Protein AF-A0A9C9XTM9-F1 (afdb_monomer_lite)

Sequence (189 aa):
MALSDLPLPDGLSVFSCFLVLVLFLVSGSLTGALAAGQVTFSWRANPPEDHVLGYRLYYGTRSRFDSTGHPRPGFHYDSFIDFTESERCDGSDPQSCEALSAGEVVCENLWGDTPRCTVSGLTGPLYVAMTAYNAQMESDYTHELYLPPPPAAASPPVAGGPNLPPSARIPPGTVHMLQEVYSLLLLKK

Foldseek 3Di:
DDDDDDDDDPPPPPVVVVVVVVVVVVVPPDPPPPFWAKEKEKEFDADVVQQFPWKKKAKAPDDLADPVRHGDPPDWGQWMAILNQCWIAGRVDRVRIDHHDCVQWDWDPRPDRMIMIMGTRDAAWMWIWMWTDHPPDIFDTADIDIDHGFDRQPDPPPPDDPDDDDDDPDPPHHPHPHPYRPDRRDPDD

pLDDT: mean 78.99, std 19.7, range [42.06, 98.25]

Structure (mmCIF, N/CA/C/O backbone):
data_AF-A0A9C9XTM9-F1
#
_entry.id   AF-A0A9C9XTM9-F1
#
loop_
_atom_site.group_PDB
_atom_site.id
_atom_site.type_symbol
_atom_site.label_atom_id
_atom_site.label_alt_id
_atom_site.label_comp_id
_atom_site.label_asym_id
_atom_site.label_entity_id
_atom_site.label_seq_id
_atom_site.pdbx_PDB_ins_code
_atom_site.Cartn_x
_atom_site.Cartn_y
_atom_site.Cartn_z
_atom_site.occupancy
_atom_site.B_iso_or_equiv
_atom_site.auth_seq_id
_atom_site.auth_comp_id
_atom_site.auth_asym_id
_atom_site.auth_atom_id
_atom_site.pdbx_PDB_model_num
ATOM 1 N N . MET A 1 1 ? -7.773 34.238 81.739 1.00 48.03 1 MET A N 1
ATOM 2 C CA . MET A 1 1 ? -8.695 33.159 81.330 1.00 48.03 1 MET A CA 1
ATOM 3 C C . MET A 1 1 ? -8.390 32.895 79.863 1.00 48.03 1 MET A C 1
ATOM 5 O O . MET A 1 1 ? -8.847 33.645 79.014 1.00 48.03 1 MET A O 1
ATOM 9 N N . ALA A 1 2 ? -7.440 31.994 79.604 1.00 45.41 2 ALA A N 1
ATOM 10 C CA . ALA A 1 2 ? -6.849 31.760 78.287 1.00 45.41 2 ALA A CA 1
ATOM 11 C C . ALA A 1 2 ? -7.355 30.415 77.760 1.00 45.41 2 ALA A C 1
ATOM 13 O O . ALA A 1 2 ? -7.323 29.424 78.485 1.00 45.41 2 ALA A O 1
ATOM 14 N N . LEU A 1 3 ? -7.884 30.426 76.540 1.00 55.00 3 LEU A N 1
ATOM 15 C CA . LEU A 1 3 ? -8.556 29.306 75.889 1.00 55.00 3 LEU A CA 1
ATOM 16 C C . LEU A 1 3 ? -7.889 29.141 74.522 1.00 55.00 3 LEU A C 1
ATOM 18 O O . LEU A 1 3 ? -8.343 29.691 73.524 1.00 55.00 3 LEU A O 1
ATOM 22 N N . SER A 1 4 ? -6.733 28.488 74.512 1.00 62.72 4 SER A N 1
ATOM 23 C CA . SER A 1 4 ? -5.935 28.273 73.306 1.00 62.72 4 SER A CA 1
ATOM 24 C C . SER A 1 4 ? -4.961 27.129 73.552 1.00 62.72 4 SER A C 1
ATOM 26 O O . SER A 1 4 ? -3.831 27.391 73.929 1.00 62.72 4 SER A O 1
ATOM 28 N N . ASP A 1 5 ? -5.435 25.890 73.417 1.00 58.28 5 ASP A N 1
ATOM 29 C CA . ASP A 1 5 ? -4.601 24.709 73.147 1.00 58.28 5 ASP A CA 1
ATOM 30 C C . ASP A 1 5 ? -5.513 23.505 72.879 1.00 58.28 5 ASP A C 1
ATOM 32 O O . ASP A 1 5 ? -5.858 22.731 73.772 1.00 58.28 5 ASP A O 1
ATOM 36 N N . LEU A 1 6 ? -5.950 23.365 71.627 1.00 63.22 6 LEU A N 1
ATOM 37 C CA . LEU A 1 6 ? -6.481 22.102 71.121 1.00 63.22 6 LEU A CA 1
ATOM 38 C C . LEU A 1 6 ? -5.584 21.647 69.963 1.00 63.22 6 LEU A C 1
ATOM 40 O O . LEU A 1 6 ? -5.521 22.348 68.951 1.00 63.22 6 LEU A O 1
ATOM 44 N N . PRO A 1 7 ? -4.879 20.508 70.095 1.00 61.97 7 PRO A N 1
ATOM 45 C CA . PRO A 1 7 ? -4.027 19.983 69.039 1.00 61.97 7 PRO A CA 1
ATOM 46 C C . PRO A 1 7 ? -4.887 19.423 67.902 1.00 61.97 7 PRO A C 1
ATOM 48 O O . PRO A 1 7 ? -5.790 18.612 68.118 1.00 61.97 7 PRO A O 1
ATOM 51 N N . LEU A 1 8 ? -4.602 19.867 66.679 1.00 60.28 8 LEU A N 1
ATOM 52 C CA . LEU A 1 8 ? -5.157 19.272 65.467 1.00 60.28 8 LEU A CA 1
ATOM 53 C C . LEU A 1 8 ? -4.442 17.939 65.175 1.00 60.28 8 LEU A C 1
ATOM 55 O O . LEU A 1 8 ? -3.228 17.860 65.340 1.00 60.28 8 LEU A O 1
ATOM 59 N N . PRO A 1 9 ? -5.164 16.892 64.742 1.00 57.62 9 PRO A N 1
ATOM 60 C CA . PRO A 1 9 ? -4.572 15.592 64.455 1.00 57.62 9 PRO A CA 1
ATOM 61 C C . PRO A 1 9 ? -3.828 15.590 63.108 1.00 57.62 9 PRO A C 1
ATOM 63 O O . PRO A 1 9 ? -4.431 15.780 62.051 1.00 57.62 9 PRO A O 1
ATOM 66 N N . ASP A 1 10 ? -2.534 15.268 63.146 1.00 61.78 10 ASP A N 1
ATOM 67 C CA . ASP A 1 10 ? -1.588 15.190 62.014 1.00 61.78 10 ASP A CA 1
ATOM 68 C C . ASP A 1 10 ? -1.872 14.063 60.985 1.00 61.78 10 ASP A C 1
ATOM 70 O O . ASP A 1 10 ? -1.025 13.701 60.170 1.00 61.78 10 ASP A O 1
ATOM 74 N N . GLY A 1 11 ? -3.069 13.468 60.997 1.00 56.97 11 GLY A N 1
ATOM 75 C CA . GLY A 1 11 ? -3.385 12.239 60.256 1.00 56.97 11 GLY A CA 1
ATOM 76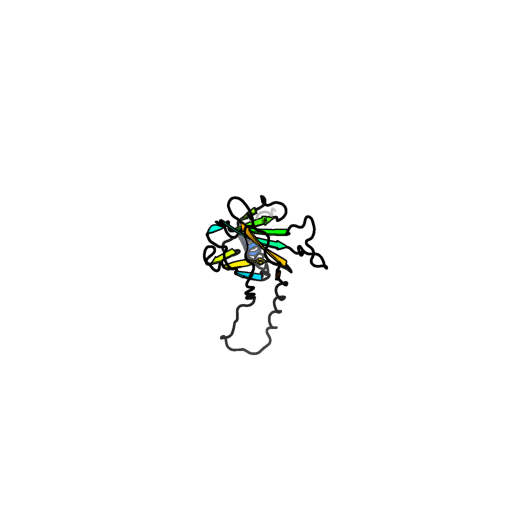 C C . GLY A 1 11 ? -4.001 1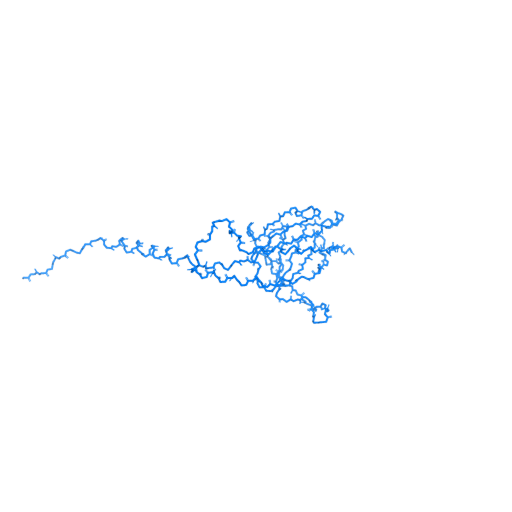2.415 58.863 1.00 56.97 11 GLY A C 1
ATOM 77 O O . GLY A 1 11 ? -4.172 11.428 58.149 1.00 56.97 11 GLY A O 1
ATOM 78 N N . LEU A 1 12 ? -4.362 13.635 58.450 1.00 53.94 12 LEU A N 1
ATOM 79 C CA . LEU A 1 12 ? -5.193 13.854 57.250 1.00 53.94 12 LEU A CA 1
ATOM 80 C C . LEU A 1 12 ? -4.406 14.033 55.933 1.00 53.94 12 LEU A C 1
ATOM 82 O O . LEU A 1 12 ? -5.005 14.026 54.859 1.00 53.94 12 LEU A O 1
ATOM 86 N N . SER A 1 13 ? -3.074 14.151 55.982 1.00 62.03 13 SER A N 1
ATOM 87 C CA . SER A 1 13 ? -2.248 14.468 54.800 1.00 62.03 13 SER A CA 1
ATOM 88 C C . SER A 1 13 ? -2.042 13.273 53.850 1.00 62.03 13 SER A C 1
ATOM 90 O O . SER A 1 13 ? -2.127 13.408 52.630 1.00 62.03 13 SER A O 1
ATOM 92 N N . VAL A 1 14 ? -1.853 12.064 54.389 1.00 58.22 14 VAL A N 1
ATOM 93 C CA . VAL A 1 14 ? -1.492 10.881 53.579 1.00 58.22 14 VAL A CA 1
ATOM 94 C C . VAL A 1 14 ? -2.701 10.287 52.844 1.00 58.22 14 VAL A C 1
ATOM 96 O O . VAL A 1 14 ? -2.579 9.844 51.702 1.00 58.22 14 VAL A O 1
ATOM 99 N N . PHE A 1 15 ? -3.889 10.336 53.457 1.00 55.88 15 PHE A N 1
ATOM 100 C CA . PHE A 1 15 ? -5.128 9.838 52.846 1.00 55.88 15 PHE A CA 1
ATOM 101 C C . PHE A 1 15 ? -5.571 10.672 51.635 1.00 55.88 15 PHE A C 1
ATOM 103 O O . PHE A 1 15 ? -6.107 10.117 50.677 1.00 55.88 15 PHE A O 1
ATOM 110 N N . SER A 1 16 ? -5.301 11.983 51.642 1.00 57.84 16 SER A N 1
ATOM 111 C CA . SER A 1 16 ? -5.664 12.892 50.547 1.00 57.84 16 SER A CA 1
ATOM 112 C C . SER A 1 16 ? -4.849 12.619 49.273 1.00 57.84 16 SER A C 1
ATOM 114 O O . SER A 1 16 ? -5.416 12.499 48.186 1.00 57.84 16 SER A O 1
ATOM 116 N N . CYS A 1 17 ? -3.533 12.396 49.400 1.00 57.19 17 CYS A N 1
ATOM 117 C CA . CYS A 1 17 ? -2.681 12.026 48.262 1.00 57.19 17 CYS A CA 1
ATOM 118 C C . CYS A 1 17 ? -3.059 10.664 47.663 1.00 57.19 17 CYS A C 1
ATOM 120 O O . CYS A 1 17 ? -3.079 10.518 46.443 1.00 57.19 17 CYS A O 1
ATOM 122 N N . PHE A 1 18 ? -3.402 9.680 48.502 1.00 60.12 18 PHE A N 1
ATOM 123 C CA . PHE A 1 18 ? -3.813 8.355 48.030 1.00 60.12 18 PHE A CA 1
ATOM 124 C C . PHE A 1 18 ? -5.120 8.410 47.228 1.00 60.12 18 PHE A C 1
ATOM 126 O O . PHE A 1 18 ? -5.247 7.748 46.200 1.00 60.12 18 PHE A O 1
ATOM 133 N N . LEU A 1 19 ? -6.078 9.235 47.659 1.00 59.94 19 LEU A N 1
ATOM 134 C CA . LEU A 1 19 ? -7.387 9.340 47.015 1.00 59.94 19 LEU A CA 1
ATOM 135 C C . LEU A 1 19 ? -7.317 10.064 45.659 1.00 59.94 19 LEU A C 1
ATOM 137 O O . LEU A 1 19 ? -7.983 9.638 44.718 1.00 59.94 19 LEU A O 1
ATOM 141 N N . VAL A 1 20 ? -6.453 11.079 45.514 1.00 60.62 20 VAL A N 1
ATOM 142 C CA . VAL A 1 20 ? -6.185 11.742 44.219 1.00 60.62 20 VAL A CA 1
ATOM 143 C C . VAL A 1 20 ? -5.488 10.796 43.234 1.00 60.62 20 VAL A C 1
ATOM 145 O O . VAL A 1 20 ? -5.821 10.789 42.050 1.00 60.62 20 VAL A O 1
ATOM 148 N N . LEU A 1 21 ? -4.573 9.949 43.715 1.00 59.16 21 LEU A N 1
ATOM 149 C CA . LEU A 1 21 ? -3.846 8.983 42.884 1.00 59.16 21 LEU A CA 1
ATOM 150 C C . LEU A 1 21 ? -4.767 7.849 42.394 1.00 59.16 21 LEU A C 1
ATOM 152 O O . LEU A 1 21 ? -4.703 7.462 41.229 1.00 59.16 21 LEU A O 1
ATOM 156 N N . VAL A 1 22 ? -5.701 7.389 43.235 1.00 59.66 22 VAL A N 1
ATOM 157 C CA . VAL A 1 22 ? -6.747 6.430 42.838 1.00 59.66 22 VAL A CA 1
ATOM 158 C C . VAL A 1 22 ? -7.742 7.055 41.850 1.00 59.66 22 VAL A C 1
ATOM 160 O O . VAL A 1 22 ? -8.115 6.402 40.879 1.00 59.66 22 VAL A O 1
ATOM 163 N N . LEU A 1 23 ? -8.129 8.327 42.017 1.00 56.75 23 LEU A N 1
ATOM 164 C CA . LEU A 1 23 ? -9.018 9.010 41.064 1.00 56.75 23 LEU A CA 1
ATOM 165 C C . LEU A 1 23 ? -8.366 9.221 39.686 1.00 56.75 23 LEU A C 1
ATOM 167 O O . LEU A 1 23 ? -9.042 9.085 38.664 1.00 56.75 23 LEU A O 1
ATOM 171 N N . PHE A 1 24 ? -7.055 9.487 39.640 1.00 56.47 24 PHE A N 1
ATOM 172 C CA . PHE A 1 24 ? -6.289 9.541 38.389 1.00 56.47 24 PHE A CA 1
ATOM 173 C C . PHE A 1 24 ? -6.186 8.169 37.705 1.00 56.47 24 PHE A C 1
ATOM 175 O O . PHE A 1 24 ? -6.295 8.091 36.484 1.00 56.47 24 PHE A O 1
ATOM 182 N N . LEU A 1 25 ? -6.046 7.084 38.477 1.00 54.75 25 LEU A N 1
ATOM 183 C CA . LEU A 1 25 ? -6.002 5.717 37.943 1.00 54.75 25 LEU A CA 1
ATOM 184 C C . LEU A 1 25 ? -7.358 5.238 37.397 1.00 54.75 25 LEU A C 1
ATOM 186 O O . LEU A 1 25 ? -7.384 4.478 36.436 1.00 54.75 25 LEU A O 1
ATOM 190 N N . VAL A 1 26 ? -8.480 5.695 37.964 1.00 54.09 26 VAL A N 1
ATOM 191 C CA . VAL A 1 26 ? -9.830 5.292 37.516 1.00 54.09 26 VAL A CA 1
ATOM 192 C C . VAL A 1 26 ? -10.331 6.129 36.327 1.00 54.09 26 VAL A C 1
ATOM 194 O O . VAL A 1 26 ? -11.138 5.649 35.535 1.00 54.09 26 VAL A O 1
ATOM 197 N N . SER A 1 27 ? -9.824 7.352 36.140 1.00 55.78 27 SER A N 1
ATOM 198 C CA . SER A 1 27 ? -10.258 8.243 35.046 1.00 55.78 27 SER A CA 1
ATOM 199 C C . SER A 1 27 ? -9.569 7.966 33.698 1.00 55.78 27 SER A C 1
ATOM 201 O O . SER A 1 27 ? -9.979 8.512 32.677 1.00 55.78 27 SER A O 1
ATOM 203 N N . GLY A 1 28 ? -8.521 7.133 33.673 1.00 52.66 28 GLY A N 1
ATOM 204 C CA . GLY A 1 28 ? -7.670 6.920 32.495 1.00 52.66 28 GLY A CA 1
ATOM 205 C C . GLY A 1 28 ? -8.109 5.817 31.525 1.00 52.66 28 GLY A C 1
ATOM 206 O O . GLY A 1 28 ? -7.393 5.548 30.566 1.00 52.66 28 GLY A O 1
ATOM 207 N N . SER A 1 29 ? -9.236 5.138 31.750 1.00 47.22 29 SER A N 1
ATOM 208 C CA . SER A 1 29 ? -9.535 3.879 31.049 1.00 47.22 29 SER A CA 1
ATOM 209 C C . SER A 1 29 ? -10.892 3.879 30.357 1.00 47.22 29 SER A C 1
ATOM 211 O O . SER A 1 29 ? -11.715 3.011 30.622 1.00 47.22 29 SER A O 1
ATOM 213 N N . LEU A 1 30 ? -11.151 4.834 29.462 1.00 45.50 30 LEU A N 1
ATOM 214 C CA . LEU A 1 30 ? -12.257 4.687 28.509 1.00 45.50 30 LEU A CA 1
ATOM 215 C C . LEU A 1 30 ? -11.991 5.399 27.175 1.00 45.50 30 LEU A C 1
ATOM 217 O O . LEU A 1 30 ? -12.856 6.072 26.624 1.00 45.50 30 LEU A O 1
ATOM 221 N N . THR A 1 31 ? -10.794 5.241 26.611 1.00 47.50 31 THR A N 1
ATOM 222 C CA . THR A 1 31 ? -10.629 5.402 25.163 1.00 47.50 31 THR A CA 1
ATOM 223 C C . THR A 1 31 ? -11.280 4.195 24.502 1.00 47.50 31 THR A C 1
ATOM 225 O O . THR A 1 31 ? -10.717 3.103 24.461 1.00 47.50 31 THR A O 1
ATOM 228 N N . GLY A 1 32 ? -12.514 4.372 24.028 1.00 45.81 32 GLY A N 1
ATOM 229 C CA . GLY A 1 32 ? -13.144 3.412 23.134 1.00 45.81 32 GLY A CA 1
ATOM 230 C C . GLY A 1 32 ? -12.265 3.273 21.898 1.00 45.81 32 GLY A C 1
ATOM 231 O O . GLY A 1 32 ? -12.245 4.167 21.056 1.00 45.81 32 GLY A O 1
ATOM 232 N N . ALA A 1 33 ? -11.500 2.186 21.819 1.00 48.53 33 ALA A N 1
ATOM 233 C CA . ALA A 1 33 ? -10.765 1.843 20.619 1.00 48.53 33 ALA A CA 1
ATOM 234 C C . ALA A 1 33 ? -11.800 1.642 19.511 1.00 48.53 33 ALA A C 1
ATOM 236 O O . ALA A 1 33 ? -12.554 0.666 19.518 1.00 48.53 33 ALA A O 1
ATOM 237 N N . LEU A 1 34 ? -11.875 2.592 18.578 1.00 50.75 34 LEU A N 1
ATOM 238 C CA . LEU A 1 34 ? -12.468 2.306 17.282 1.00 50.75 34 LEU A CA 1
ATOM 239 C C . LEU A 1 34 ? -11.686 1.110 16.749 1.00 50.75 34 LEU A C 1
ATOM 241 O O . LEU A 1 34 ? -10.463 1.187 16.632 1.00 50.75 34 LEU A O 1
ATOM 245 N N . ALA A 1 35 ? -12.371 -0.013 16.536 1.00 53.91 35 ALA A N 1
ATOM 246 C CA . ALA A 1 35 ? -11.747 -1.196 15.971 1.00 53.91 35 ALA A CA 1
ATOM 247 C C . ALA A 1 35 ? -11.160 -0.787 14.618 1.00 53.91 35 ALA A C 1
ATOM 249 O O . ALA A 1 35 ? -11.896 -0.537 13.663 1.00 53.91 35 ALA A O 1
ATOM 250 N N . ALA A 1 36 ? -9.841 -0.621 14.575 1.00 61.00 36 ALA A N 1
ATOM 251 C CA . ALA A 1 36 ? -9.148 -0.314 13.346 1.00 61.00 36 ALA A CA 1
ATOM 252 C C . ALA A 1 36 ? -9.377 -1.472 12.374 1.00 61.00 36 ALA A C 1
ATOM 254 O O . ALA A 1 36 ? -9.295 -2.639 12.767 1.00 61.00 36 ALA A O 1
ATOM 255 N N . GLY A 1 37 ? -9.685 -1.150 11.117 1.00 78.06 37 GLY A N 1
ATOM 256 C CA . GLY A 1 37 ? -9.802 -2.168 10.085 1.00 78.06 37 GLY A CA 1
ATOM 257 C C . GLY A 1 37 ? -8.476 -2.914 9.957 1.00 78.06 37 GLY A C 1
ATOM 258 O O . GLY A 1 37 ? -7.411 -2.293 9.957 1.00 78.06 37 GLY A O 1
ATOM 259 N N . GLN A 1 38 ? -8.550 -4.240 9.875 1.00 88.62 38 GLN A N 1
ATOM 260 C CA . GLN A 1 38 ? -7.431 -5.071 9.446 1.00 88.62 38 GLN A CA 1
ATOM 261 C C . GLN A 1 38 ? -7.667 -5.463 7.996 1.00 88.62 38 GLN A C 1
ATOM 263 O O . GLN A 1 38 ? -8.749 -5.946 7.655 1.00 88.62 38 GLN A O 1
ATOM 268 N N . VAL A 1 39 ? -6.665 -5.245 7.152 1.00 90.31 39 VAL A N 1
ATOM 269 C CA . VAL A 1 39 ? -6.718 -5.578 5.730 1.00 90.31 39 VAL A CA 1
ATOM 270 C C . VAL A 1 39 ? -5.524 -6.455 5.402 1.00 90.31 39 VAL A C 1
ATOM 272 O O . VAL A 1 39 ? -4.385 -6.101 5.700 1.00 90.31 39 VAL A O 1
ATOM 275 N N . THR A 1 40 ? -5.784 -7.609 4.797 1.00 93.25 40 THR A N 1
ATOM 276 C CA . THR A 1 40 ? -4.739 -8.531 4.353 1.00 93.25 40 THR A CA 1
ATOM 277 C C . THR A 1 40 ? -4.546 -8.396 2.852 1.00 93.25 40 THR A C 1
ATOM 279 O O . THR A 1 40 ? -5.457 -8.664 2.074 1.00 93.25 40 THR A O 1
ATOM 282 N N . PHE A 1 41 ? -3.337 -8.028 2.452 1.00 93.44 41 PHE A N 1
ATOM 283 C CA . PHE A 1 41 ? -2.904 -7.953 1.066 1.00 93.44 41 PHE A CA 1
ATOM 284 C C . PHE A 1 41 ? -2.157 -9.228 0.703 1.00 93.44 41 PHE A C 1
ATOM 286 O O . PHE A 1 41 ? -1.328 -9.706 1.477 1.00 93.44 41 PHE A O 1
ATOM 293 N N . SER A 1 42 ? -2.431 -9.768 -0.480 1.00 93.62 42 SER A N 1
ATOM 294 C CA . SER A 1 42 ? -1.646 -10.850 -1.068 1.00 93.62 42 SER A CA 1
ATOM 295 C C . SER A 1 42 ? -1.440 -10.599 -2.551 1.00 93.62 42 SER A C 1
ATOM 297 O O . SER A 1 42 ? -2.370 -10.187 -3.251 1.00 93.62 42 SER A O 1
ATOM 299 N N . TRP A 1 43 ? -0.233 -10.870 -3.027 1.00 92.62 43 TRP A N 1
ATOM 300 C CA . TRP A 1 43 ? 0.152 -10.650 -4.415 1.00 92.62 43 TRP A CA 1
ATOM 301 C C . TRP A 1 43 ? 1.006 -11.805 -4.925 1.00 92.62 43 TRP A C 1
ATOM 303 O O . TRP A 1 43 ? 1.444 -12.668 -4.167 1.00 92.62 43 TRP A O 1
ATOM 313 N N . ARG A 1 44 ? 1.219 -11.831 -6.238 1.00 91.62 44 ARG A N 1
ATOM 314 C CA . ARG A 1 44 ? 2.186 -12.729 -6.865 1.00 91.62 44 ARG A CA 1
ATOM 315 C C . ARG A 1 44 ? 3.548 -12.046 -6.865 1.00 91.62 44 ARG A C 1
ATOM 317 O O . ARG A 1 44 ? 3.651 -10.929 -7.369 1.00 91.62 44 ARG A O 1
ATOM 324 N N . ALA A 1 45 ? 4.565 -12.712 -6.327 1.00 89.38 45 ALA A N 1
ATOM 325 C CA . ALA A 1 45 ? 5.915 -12.162 -6.306 1.00 89.38 45 ALA A CA 1
ATOM 326 C C . ALA A 1 45 ? 6.489 -11.963 -7.716 1.00 89.38 45 ALA A C 1
ATOM 328 O O . ALA A 1 45 ? 6.128 -12.661 -8.673 1.00 89.38 45 ALA A O 1
ATOM 329 N N . ASN A 1 46 ? 7.408 -11.005 -7.817 1.00 88.50 46 ASN A N 1
ATOM 330 C CA . ASN A 1 46 ? 8.232 -10.798 -8.998 1.00 88.50 46 ASN A CA 1
ATOM 331 C C . ASN A 1 46 ? 9.100 -12.029 -9.305 1.00 88.50 46 ASN A C 1
ATOM 333 O O . ASN A 1 46 ? 9.497 -12.745 -8.381 1.00 88.50 46 ASN A O 1
ATOM 337 N N . PRO A 1 47 ? 9.456 -12.257 -10.582 1.00 88.44 47 PRO A N 1
ATOM 338 C CA . PRO A 1 47 ? 10.481 -13.230 -10.936 1.00 88.44 47 PRO A CA 1
ATOM 339 C C . PRO A 1 47 ? 11.817 -12.957 -10.209 1.00 88.44 47 PRO A C 1
ATOM 341 O O . PRO A 1 47 ? 12.177 -11.791 -10.021 1.00 88.44 47 PRO A O 1
ATOM 344 N N . PRO A 1 48 ? 12.590 -13.989 -9.818 1.00 87.25 48 PRO A N 1
ATOM 345 C CA . PRO A 1 48 ? 13.845 -13.808 -9.078 1.00 87.25 48 PRO A CA 1
ATOM 346 C C . PRO A 1 48 ? 14.887 -12.918 -9.778 1.00 87.25 48 PRO A C 1
ATOM 348 O O . PRO A 1 48 ? 15.683 -12.258 -9.110 1.00 87.25 48 PRO A O 1
ATOM 351 N N . GLU A 1 49 ? 14.890 -12.886 -11.112 1.00 88.56 49 GLU A N 1
ATOM 352 C CA . GLU A 1 49 ? 15.788 -12.071 -11.938 1.00 88.56 49 GLU A CA 1
ATOM 353 C C . GLU A 1 49 ? 15.595 -10.552 -11.791 1.00 88.56 49 GLU A C 1
ATOM 355 O O . GLU A 1 49 ? 16.480 -9.785 -12.177 1.00 88.56 49 GLU A O 1
ATOM 360 N N . ASP A 1 50 ? 14.473 -10.114 -11.218 1.00 87.62 50 ASP A N 1
ATOM 361 C CA . ASP A 1 50 ? 14.194 -8.702 -10.942 1.00 87.62 50 ASP A CA 1
ATOM 362 C C . ASP A 1 50 ? 14.912 -8.198 -9.676 1.00 87.62 50 ASP A C 1
ATOM 364 O O . ASP A 1 50 ? 15.010 -6.986 -9.458 1.00 87.62 50 ASP A O 1
ATOM 368 N N . HIS A 1 51 ? 15.445 -9.115 -8.857 1.00 92.62 51 HIS A N 1
ATOM 369 C CA . HIS A 1 51 ? 16.165 -8.816 -7.615 1.00 92.62 51 HIS A CA 1
ATOM 370 C C . HIS A 1 51 ? 15.397 -7.869 -6.677 1.00 92.62 51 HIS A C 1
ATOM 372 O O . HIS A 1 51 ? 15.972 -6.932 -6.121 1.00 92.62 51 HIS A O 1
ATOM 378 N N . VAL A 1 52 ? 14.091 -8.103 -6.512 1.00 94.25 52 VAL A N 1
ATOM 379 C CA . VAL A 1 52 ? 13.241 -7.298 -5.625 1.00 94.25 52 VAL A CA 1
ATOM 380 C C . VAL A 1 52 ? 13.760 -7.351 -4.190 1.00 94.25 52 VAL A C 1
ATOM 382 O O . VAL A 1 52 ? 13.947 -8.425 -3.621 1.00 94.25 52 VAL A O 1
ATOM 385 N N . LEU A 1 53 ? 13.975 -6.167 -3.619 1.00 96.56 53 LEU A N 1
ATOM 386 C CA . LEU A 1 53 ? 14.416 -5.954 -2.241 1.00 96.56 53 LEU A CA 1
ATOM 387 C C . LEU A 1 53 ? 13.266 -5.568 -1.315 1.00 96.56 53 LEU A C 1
ATOM 389 O O . LEU A 1 53 ? 13.440 -5.563 -0.102 1.00 96.56 53 LEU A O 1
ATOM 393 N N . GLY A 1 54 ? 12.097 -5.243 -1.858 1.00 96.12 54 GLY A N 1
ATOM 394 C CA . GLY A 1 54 ? 10.941 -4.938 -1.041 1.00 96.12 54 GLY A CA 1
ATOM 395 C C . GLY A 1 54 ? 9.720 -4.511 -1.824 1.00 96.12 54 GLY A C 1
ATOM 396 O O . GLY A 1 54 ? 9.729 -4.405 -3.053 1.00 96.12 54 GLY A O 1
ATOM 397 N N . TYR A 1 55 ? 8.658 -4.277 -1.064 1.00 97.06 55 TYR A N 1
ATOM 398 C CA . TYR A 1 55 ? 7.356 -3.880 -1.570 1.00 97.06 55 TYR A CA 1
ATOM 399 C C . TYR A 1 55 ? 6.824 -2.723 -0.736 1.00 97.06 55 TYR A C 1
ATOM 401 O O . TYR A 1 55 ? 6.925 -2.746 0.494 1.00 97.06 55 TYR A O 1
ATOM 409 N N . ARG A 1 56 ? 6.211 -1.744 -1.403 1.00 97.94 56 ARG A N 1
ATOM 410 C CA . ARG A 1 56 ? 5.551 -0.616 -0.742 1.00 97.94 56 ARG A CA 1
ATOM 411 C C . ARG A 1 56 ? 4.065 -0.625 -1.033 1.00 97.94 56 ARG A C 1
ATOM 413 O O . ARG A 1 56 ? 3.654 -0.795 -2.180 1.00 97.94 56 ARG A O 1
ATOM 420 N N . LEU A 1 57 ? 3.260 -0.427 0.005 1.00 97.75 57 LEU A N 1
ATOM 421 C CA . LEU A 1 57 ? 1.821 -0.210 -0.094 1.00 97.75 57 LEU A CA 1
ATOM 422 C C . LEU A 1 57 ? 1.533 1.277 0.068 1.00 97.75 57 LEU A C 1
ATOM 424 O O . LEU A 1 57 ? 1.619 1.813 1.168 1.00 97.75 57 LEU A O 1
ATOM 428 N N . TYR A 1 58 ? 1.137 1.922 -1.015 1.00 97.81 58 TYR A N 1
ATOM 429 C CA . TYR A 1 58 ? 0.708 3.310 -1.027 1.00 97.81 58 TYR A CA 1
ATOM 430 C C . TYR A 1 58 ? -0.784 3.397 -0.761 1.00 97.81 58 TYR A C 1
ATOM 432 O O . TYR A 1 58 ? -1.556 2.583 -1.273 1.00 97.81 58 TYR A O 1
ATOM 440 N N . TYR A 1 59 ? -1.197 4.393 0.015 1.00 97.44 59 TYR A N 1
ATOM 441 C CA . TYR A 1 59 ? -2.601 4.613 0.318 1.00 97.44 59 TYR A CA 1
ATOM 442 C C . TYR A 1 59 ? -2.914 6.088 0.559 1.00 97.44 59 TYR A C 1
ATOM 444 O O . TYR A 1 59 ? -2.076 6.879 0.989 1.00 97.44 59 TYR A O 1
ATOM 452 N N . GLY A 1 60 ? -4.152 6.469 0.266 1.00 97.00 60 GLY A N 1
ATOM 453 C CA . GLY A 1 60 ? -4.636 7.821 0.506 1.00 97.00 60 GLY A CA 1
ATOM 454 C C . GLY A 1 60 ? -6.135 7.949 0.305 1.00 97.00 60 GLY A C 1
ATOM 455 O O . GLY A 1 60 ? -6.811 7.044 -0.177 1.00 97.00 60 GLY A O 1
ATOM 456 N N . THR A 1 61 ? -6.672 9.103 0.664 1.00 96.56 61 THR A N 1
ATOM 457 C CA . THR A 1 61 ? -8.112 9.403 0.592 1.00 96.56 61 THR A CA 1
ATOM 458 C C . THR A 1 61 ? -8.587 9.775 -0.815 1.00 96.56 61 THR A C 1
ATOM 460 O O . THR A 1 61 ? -9.788 9.909 -1.069 1.00 96.56 61 THR A O 1
ATOM 463 N N . ARG A 1 62 ? -7.653 9.941 -1.758 1.00 96.94 62 ARG A N 1
ATOM 464 C CA . ARG A 1 62 ? -7.905 10.370 -3.136 1.00 96.94 62 ARG A CA 1
ATOM 465 C C . ARG A 1 62 ? -7.384 9.330 -4.122 1.00 96.94 62 ARG A C 1
ATOM 467 O O . ARG A 1 62 ? -6.288 8.816 -3.949 1.00 96.94 62 ARG A O 1
ATOM 474 N N . SER A 1 63 ? -8.153 9.082 -5.181 1.00 97.38 63 SER A N 1
ATOM 475 C CA . SER A 1 63 ? -7.708 8.257 -6.307 1.00 97.38 63 SER A CA 1
ATOM 476 C C . SER A 1 63 ? -6.630 8.976 -7.111 1.00 97.38 63 SER A C 1
ATOM 478 O O . SER A 1 63 ? -6.749 10.182 -7.380 1.00 97.38 63 SER A O 1
ATOM 480 N N . ARG A 1 64 ? -5.635 8.215 -7.579 1.00 97.25 64 ARG A N 1
ATOM 481 C CA . ARG A 1 64 ? -4.643 8.698 -8.551 1.00 97.25 64 ARG A CA 1
ATOM 482 C C . ARG A 1 64 ? -5.233 8.991 -9.929 1.00 97.25 64 ARG A C 1
ATOM 484 O O . ARG A 1 64 ? -4.572 9.625 -10.749 1.00 97.25 64 ARG A O 1
ATOM 491 N N . PHE A 1 65 ? -6.457 8.542 -10.195 1.00 97.62 65 PHE A N 1
ATOM 492 C CA . PHE A 1 65 ? -7.164 8.757 -11.450 1.00 97.62 65 PHE A CA 1
ATOM 493 C C . PHE A 1 65 ? -8.231 9.855 -11.323 1.00 97.62 65 PHE A C 1
ATOM 495 O O . PHE A 1 65 ? -8.770 10.149 -10.248 1.00 97.62 65 PHE A O 1
ATOM 502 N N . ASP A 1 66 ? -8.521 10.525 -12.435 1.00 96.50 66 ASP A N 1
ATOM 503 C CA . ASP A 1 66 ? -9.660 11.429 -12.548 1.00 96.50 66 ASP A CA 1
ATOM 504 C C . ASP A 1 66 ? -10.961 10.686 -12.892 1.00 96.50 66 ASP A C 1
ATOM 506 O O . ASP A 1 66 ? -10.989 9.465 -13.037 1.00 96.50 66 ASP A O 1
ATOM 510 N N . SER A 1 67 ? -12.071 11.419 -13.018 1.00 95.38 67 SER A N 1
ATOM 511 C CA . SER A 1 67 ? -13.379 10.828 -13.341 1.00 95.38 67 SER A CA 1
ATOM 512 C C . SER A 1 67 ? -13.439 10.178 -14.727 1.00 95.38 67 SER A C 1
ATOM 514 O O . SER A 1 67 ? -14.407 9.487 -15.030 1.00 95.38 67 SER A O 1
ATOM 516 N N . THR A 1 68 ? -12.442 10.419 -15.579 1.00 96.44 68 THR A N 1
ATOM 517 C CA . THR A 1 68 ? -12.314 9.835 -16.918 1.00 96.44 68 THR A CA 1
ATOM 518 C C . THR A 1 68 ? -11.321 8.672 -16.970 1.00 96.44 68 THR A C 1
ATOM 520 O O . THR A 1 68 ? -11.134 8.084 -18.031 1.00 96.44 68 THR A O 1
ATOM 523 N N . GLY A 1 69 ? -10.709 8.316 -15.835 1.00 94.12 69 GLY A N 1
ATOM 524 C CA . GLY A 1 69 ? -9.732 7.235 -15.726 1.00 94.12 69 GLY A CA 1
ATOM 525 C C . GLY A 1 69 ? -8.302 7.633 -16.097 1.00 94.12 69 GLY A C 1
ATOM 526 O O . GLY A 1 69 ? -7.437 6.763 -16.161 1.00 94.12 69 GLY A O 1
ATOM 527 N N . HIS A 1 70 ? -8.019 8.919 -16.327 1.00 96.12 70 HIS A N 1
ATOM 528 C CA . HIS A 1 70 ? -6.660 9.372 -16.627 1.00 96.12 70 HIS A CA 1
ATOM 529 C C . HIS A 1 70 ? -5.866 9.621 -15.336 1.00 96.12 70 HIS A C 1
ATOM 531 O O . HIS A 1 70 ? -6.435 10.129 -14.363 1.00 96.12 70 HIS A O 1
ATOM 537 N N . PRO A 1 71 ? -4.558 9.292 -15.298 1.00 95.75 71 PRO A N 1
ATOM 538 C CA . PRO A 1 71 ? -3.703 9.630 -14.166 1.00 95.75 71 PRO A CA 1
ATOM 539 C C . PRO A 1 71 ? -3.665 11.142 -13.928 1.00 95.75 71 PRO A C 1
ATOM 541 O O . PRO A 1 71 ? -3.478 11.930 -14.858 1.00 95.75 71 PRO A O 1
ATOM 544 N N . ARG A 1 72 ? -3.809 11.557 -12.671 1.00 97.06 72 ARG A N 1
ATOM 545 C CA . ARG A 1 72 ? -3.713 12.964 -12.276 1.00 97.06 72 ARG A CA 1
ATOM 546 C C . ARG A 1 72 ? -2.242 13.409 -12.286 1.00 97.06 72 ARG A C 1
ATOM 548 O O . ARG A 1 72 ? -1.412 12.754 -11.654 1.00 97.06 72 ARG A O 1
ATOM 555 N N . PRO A 1 73 ? -1.891 14.526 -12.947 1.00 95.69 73 PRO A N 1
ATOM 556 C CA . PRO A 1 73 ? -0.515 15.014 -12.960 1.00 95.69 73 PRO A CA 1
ATOM 557 C C . PRO A 1 73 ? -0.087 15.479 -11.562 1.00 95.69 73 PRO A C 1
ATOM 559 O O . PRO A 1 73 ? -0.856 16.139 -10.864 1.00 95.69 73 PRO A O 1
ATOM 562 N N . GLY A 1 74 ? 1.142 15.140 -11.161 1.00 93.94 74 GLY A N 1
ATOM 563 C CA . GLY A 1 74 ? 1.696 15.503 -9.849 1.00 93.94 74 GLY A CA 1
ATOM 564 C C . GLY A 1 74 ? 1.015 14.819 -8.659 1.00 93.94 74 GLY A C 1
ATOM 565 O O . GLY A 1 74 ? 1.190 15.253 -7.520 1.00 93.94 74 GLY A O 1
ATOM 566 N N . PHE A 1 75 ? 0.213 13.781 -8.909 1.00 95.94 75 PHE A N 1
ATOM 567 C CA . PHE A 1 75 ? -0.413 13.011 -7.847 1.00 95.94 75 PHE A CA 1
ATOM 568 C C . PHE A 1 75 ? 0.630 12.244 -7.036 1.00 95.94 75 PHE A C 1
ATOM 570 O O . PHE A 1 75 ? 1.536 11.625 -7.590 1.00 95.94 75 PHE A O 1
ATOM 577 N N . HIS A 1 76 ? 0.430 12.253 -5.727 1.00 95.56 76 HIS A N 1
ATOM 578 C CA . HIS A 1 76 ? 1.095 11.404 -4.757 1.00 95.56 76 HIS A CA 1
ATOM 579 C C . HIS A 1 76 ? 0.023 10.883 -3.802 1.00 95.56 76 HIS A C 1
ATOM 581 O O . HIS A 1 76 ? -0.995 11.543 -3.574 1.00 95.56 76 HIS A O 1
ATOM 587 N N . TYR A 1 77 ? 0.244 9.679 -3.287 1.00 97.44 77 TYR A N 1
ATOM 588 C CA . TYR A 1 77 ? -0.557 9.162 -2.186 1.00 97.44 77 TYR A CA 1
ATOM 589 C C . TYR A 1 77 ? -0.248 9.939 -0.904 1.00 97.44 77 TYR A C 1
ATOM 591 O O . TYR A 1 77 ? 0.786 10.597 -0.809 1.00 97.44 77 TYR A O 1
ATOM 599 N N . ASP A 1 78 ? -1.145 9.855 0.076 1.00 97.44 78 ASP A N 1
ATOM 600 C CA . ASP A 1 78 ? -0.969 10.548 1.355 1.00 97.44 78 ASP A CA 1
ATOM 601 C C . ASP A 1 78 ? 0.171 9.892 2.160 1.00 97.44 78 ASP A C 1
ATOM 603 O O . ASP A 1 78 ? 0.936 10.560 2.853 1.00 97.44 78 ASP A O 1
ATOM 607 N N . SER A 1 79 ? 0.311 8.567 2.068 1.00 97.94 79 SER A N 1
ATOM 608 C CA . SER A 1 79 ? 1.335 7.803 2.785 1.00 97.94 79 SER A CA 1
ATOM 609 C C . SER A 1 79 ? 1.665 6.490 2.073 1.00 97.94 79 SER A C 1
A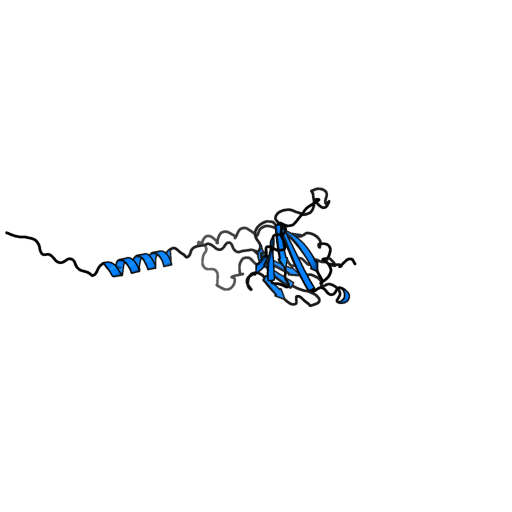TOM 611 O O . SER A 1 79 ? 0.928 6.034 1.191 1.00 97.94 79 SER A O 1
ATOM 613 N N . PHE A 1 80 ? 2.755 5.846 2.486 1.00 98.19 80 PHE A N 1
ATOM 614 C CA . PHE A 1 80 ? 3.046 4.460 2.126 1.00 98.19 80 PHE A CA 1
ATOM 615 C C . PHE A 1 80 ? 3.600 3.663 3.307 1.00 98.19 80 PHE A C 1
ATOM 617 O O . PHE A 1 80 ? 4.094 4.232 4.275 1.00 98.19 80 PHE A O 1
ATOM 624 N N . ILE A 1 81 ? 3.473 2.341 3.238 1.00 98.25 81 ILE A N 1
ATOM 625 C CA . ILE A 1 81 ? 4.090 1.387 4.164 1.00 98.25 81 ILE A CA 1
ATOM 626 C C . ILE A 1 81 ? 5.150 0.609 3.394 1.00 98.25 81 ILE A C 1
ATOM 628 O O . ILE A 1 81 ? 4.831 0.032 2.355 1.00 98.25 81 ILE A O 1
ATOM 632 N N . ASP A 1 82 ? 6.377 0.568 3.904 1.00 98.12 82 ASP A N 1
ATOM 633 C CA . ASP A 1 82 ? 7.433 -0.310 3.400 1.00 98.12 82 ASP A CA 1
ATOM 634 C C . ASP A 1 82 ? 7.389 -1.637 4.164 1.00 98.12 82 ASP A C 1
ATOM 636 O O . ASP A 1 82 ? 7.646 -1.686 5.368 1.00 98.12 82 ASP A O 1
ATOM 640 N N . PHE A 1 83 ? 7.014 -2.724 3.485 1.00 97.62 83 PHE A N 1
ATOM 641 C CA . PHE A 1 83 ? 6.861 -4.027 4.137 1.00 97.62 83 PHE A CA 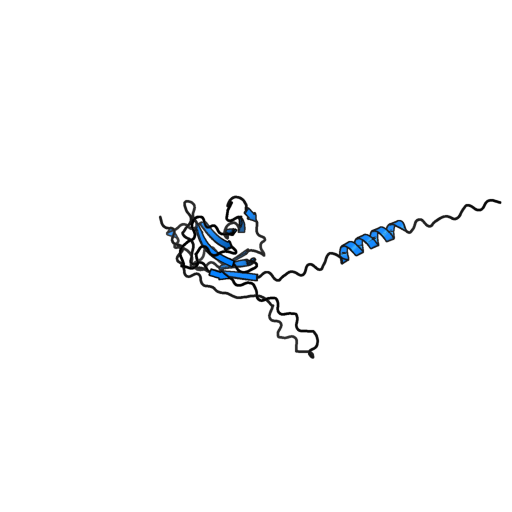1
ATOM 642 C C . PHE A 1 83 ? 8.195 -4.663 4.533 1.00 97.62 83 PHE A C 1
ATOM 644 O O . PHE A 1 83 ? 8.204 -5.518 5.418 1.00 97.62 83 PHE A O 1
ATOM 651 N N . THR A 1 84 ? 9.303 -4.270 3.901 1.00 96.75 84 THR A N 1
ATOM 652 C CA . THR A 1 84 ? 10.630 -4.797 4.241 1.00 96.75 84 THR A CA 1
ATOM 653 C C . THR A 1 84 ? 11.130 -4.180 5.538 1.00 96.75 84 THR A C 1
ATOM 655 O O . THR A 1 84 ? 11.543 -4.906 6.441 1.00 96.75 84 THR A O 1
ATOM 658 N N . GLU A 1 85 ? 11.037 -2.856 5.650 1.00 97.44 85 GLU A N 1
ATOM 659 C CA . GLU A 1 85 ? 11.518 -2.114 6.822 1.00 97.44 85 GLU A CA 1
ATOM 660 C C . GLU A 1 85 ? 10.474 -2.049 7.951 1.00 97.44 85 GLU A C 1
ATOM 662 O O . GLU A 1 85 ? 10.803 -1.744 9.093 1.00 97.44 85 GLU A O 1
ATOM 667 N N . SER A 1 86 ? 9.215 -2.408 7.670 1.00 97.69 86 SER A N 1
ATOM 668 C CA . SER A 1 86 ? 8.089 -2.264 8.606 1.00 97.69 86 SER A CA 1
ATOM 669 C C . SER A 1 86 ? 7.921 -0.819 9.085 1.00 97.69 86 SER A C 1
ATOM 671 O O . SER A 1 86 ? 7.728 -0.559 10.271 1.00 97.69 86 SER A O 1
ATOM 673 N N . GLU A 1 87 ? 7.971 0.127 8.149 1.00 98.06 87 GLU A N 1
ATOM 674 C CA . GLU A 1 87 ? 7.850 1.563 8.414 1.00 98.06 87 GLU A CA 1
ATOM 675 C C . GLU A 1 87 ? 6.690 2.178 7.627 1.00 98.06 87 GLU A C 1
ATOM 677 O O . GLU A 1 87 ? 6.305 1.688 6.562 1.00 98.06 87 GLU A O 1
ATOM 682 N N . ARG A 1 88 ? 6.131 3.270 8.151 1.00 97.94 88 ARG A N 1
ATOM 683 C CA . ARG A 1 88 ? 5.143 4.118 7.482 1.00 97.94 88 ARG A CA 1
ATOM 684 C C . ARG A 1 88 ? 5.778 5.465 7.188 1.00 97.94 88 ARG A C 1
ATOM 686 O O . ARG A 1 88 ? 6.303 6.099 8.094 1.00 97.94 88 ARG A O 1
ATOM 693 N N . CYS A 1 89 ? 5.680 5.917 5.947 1.00 98.19 89 CYS A N 1
ATOM 694 C CA . CYS A 1 89 ? 6.265 7.174 5.504 1.00 98.19 89 CYS A CA 1
ATOM 695 C C . CYS A 1 89 ? 5.215 8.103 4.891 1.00 98.19 89 CYS A C 1
ATOM 697 O O . CYS A 1 89 ? 4.199 7.651 4.347 1.00 98.19 89 CYS A O 1
ATOM 699 N N . ASP A 1 90 ? 5.488 9.405 4.946 1.00 97.38 90 ASP A N 1
ATOM 700 C CA . ASP A 1 90 ? 4.718 10.423 4.234 1.00 97.38 90 ASP A CA 1
ATOM 701 C C . ASP A 1 90 ? 4.898 10.257 2.710 1.00 97.38 90 ASP A C 1
ATOM 703 O O . ASP A 1 90 ? 6.008 10.073 2.208 1.00 97.38 90 ASP A O 1
ATOM 707 N N . GLY A 1 91 ? 3.803 10.299 1.945 1.00 93.75 91 GLY A N 1
ATOM 708 C CA . GLY A 1 91 ? 3.858 10.109 0.493 1.00 93.75 91 GLY A CA 1
ATOM 709 C C . GLY A 1 91 ? 4.444 11.299 -0.276 1.00 93.75 91 GLY A C 1
ATOM 710 O O . GLY A 1 91 ? 4.837 11.146 -1.433 1.00 93.75 91 GLY A O 1
ATOM 711 N N . SER A 1 92 ? 4.523 12.469 0.357 1.00 94.06 92 SER A N 1
ATOM 712 C CA . SER A 1 92 ? 5.158 13.679 -0.171 1.00 94.06 92 SER A CA 1
ATOM 713 C C . SER A 1 92 ? 6.626 13.825 0.245 1.00 94.06 92 SER A C 1
ATOM 715 O O . SER A 1 92 ? 7.398 14.448 -0.487 1.00 94.06 92 SER A O 1
ATOM 717 N N . ASP A 1 93 ? 7.024 13.216 1.367 1.00 95.06 93 ASP A N 1
ATOM 718 C CA . ASP A 1 93 ? 8.403 13.192 1.863 1.00 95.06 93 ASP A CA 1
ATOM 719 C C . ASP A 1 93 ? 8.825 11.771 2.290 1.00 95.06 93 ASP A C 1
ATOM 721 O O . ASP A 1 93 ? 8.646 11.383 3.448 1.00 95.06 93 ASP A O 1
ATOM 725 N N . PRO A 1 94 ? 9.457 10.998 1.385 1.00 91.56 94 PRO A N 1
ATOM 726 C CA . PRO A 1 94 ? 9.906 9.633 1.664 1.00 91.56 94 PRO A CA 1
ATOM 727 C C . PRO A 1 94 ? 10.999 9.508 2.734 1.00 91.56 94 PRO A C 1
ATOM 729 O O . PRO A 1 94 ? 11.433 8.396 3.010 1.00 91.56 94 PRO A O 1
ATOM 732 N N . GLN A 1 95 ? 11.526 10.613 3.273 1.00 94.88 95 GLN A N 1
ATOM 733 C CA . GLN A 1 95 ? 12.473 10.591 4.396 1.00 94.88 95 GLN A CA 1
ATOM 734 C C . GLN A 1 95 ? 11.767 10.711 5.753 1.00 94.88 95 GLN A C 1
ATOM 736 O O . GLN A 1 95 ? 12.382 10.471 6.792 1.00 94.88 95 GLN A O 1
ATOM 741 N N . SER A 1 96 ? 10.488 11.085 5.755 1.00 97.62 96 SER A N 1
ATOM 742 C CA . SER A 1 96 ? 9.672 11.225 6.956 1.00 97.62 96 SER A CA 1
ATOM 743 C C . SER A 1 96 ? 8.968 9.903 7.252 1.00 97.62 96 SER A C 1
ATOM 745 O O . SER A 1 96 ? 7.816 9.703 6.865 1.00 97.62 96 SER A O 1
ATOM 747 N N . CYS A 1 97 ? 9.695 8.984 7.892 1.00 98.06 97 CYS A N 1
ATOM 748 C CA . CYS A 1 97 ? 9.225 7.638 8.216 1.00 98.06 97 CYS A CA 1
ATOM 749 C C . CYS A 1 97 ? 9.143 7.396 9.729 1.00 98.06 97 CYS A C 1
ATOM 751 O O . CYS A 1 97 ? 9.977 7.872 10.502 1.00 98.06 97 CYS A O 1
ATOM 753 N N . GLU A 1 98 ? 8.144 6.619 10.146 1.00 98.06 98 GLU A N 1
ATOM 754 C CA . GLU A 1 98 ? 7.997 6.086 11.497 1.00 98.06 98 GLU A CA 1
ATOM 755 C C . GLU A 1 98 ? 7.979 4.554 11.480 1.00 98.06 98 GLU A C 1
ATOM 757 O O . GLU A 1 98 ? 7.341 3.926 10.631 1.00 98.06 98 GLU A O 1
ATOM 762 N N . ALA A 1 99 ? 8.666 3.942 12.444 1.00 98.06 99 ALA A N 1
ATOM 763 C CA . ALA A 1 99 ? 8.650 2.496 12.612 1.00 98.06 99 ALA A CA 1
ATOM 764 C C . ALA A 1 99 ? 7.272 2.020 13.086 1.00 98.06 99 ALA A C 1
ATOM 766 O O . ALA A 1 99 ? 6.717 2.545 14.055 1.00 98.06 99 ALA A O 1
ATOM 767 N N . LEU A 1 100 ? 6.744 0.987 12.433 1.00 97.00 100 LEU A N 1
ATOM 768 C CA . LEU A 1 100 ? 5.466 0.381 12.781 1.00 97.00 100 LEU A CA 1
ATOM 769 C C . LEU A 1 100 ? 5.651 -0.684 13.856 1.00 97.00 100 LEU A C 1
ATOM 771 O O . LEU A 1 100 ? 6.657 -1.392 13.927 1.00 97.00 100 LEU A O 1
ATOM 775 N N . SER A 1 101 ? 4.641 -0.827 14.710 1.00 95.75 101 SER A N 1
ATOM 776 C CA . SER A 1 101 ? 4.651 -1.884 15.720 1.00 95.75 101 SER A CA 1
ATOM 777 C C . SER A 1 101 ? 4.395 -3.262 15.094 1.00 95.75 101 SER A C 1
ATOM 779 O O . SER A 1 101 ? 3.694 -3.389 14.092 1.00 95.75 101 SER A O 1
ATOM 781 N N . ALA A 1 102 ? 4.870 -4.328 15.744 1.00 91.50 102 ALA A N 1
ATOM 782 C CA . ALA A 1 102 ? 4.688 -5.705 15.266 1.00 91.50 102 ALA A CA 1
ATOM 783 C C . ALA A 1 102 ? 3.216 -6.167 15.158 1.00 91.50 102 ALA A C 1
ATOM 785 O O . ALA A 1 102 ? 2.942 -7.198 14.555 1.00 91.50 102 ALA A O 1
ATOM 786 N N . GLY A 1 103 ? 2.262 -5.452 15.768 1.00 92.25 103 GLY A N 1
ATOM 787 C CA . GLY A 1 103 ? 0.825 -5.727 15.614 1.00 92.25 103 GLY A CA 1
ATOM 788 C C . GLY A 1 103 ? 0.166 -4.936 14.481 1.00 92.25 103 GLY A C 1
ATOM 789 O O . GLY A 1 103 ? -0.973 -5.215 14.101 1.00 92.25 103 GLY A O 1
ATOM 790 N N . GLU A 1 104 ? 0.862 -3.933 13.956 1.00 95.12 104 GLU A N 1
ATOM 791 C CA . GLU A 1 104 ? 0.348 -3.061 12.913 1.00 95.12 104 GLU A CA 1
ATOM 792 C C . GLU A 1 104 ? 0.588 -3.637 11.526 1.00 95.12 104 GLU A C 1
ATOM 794 O O . GLU A 1 104 ? -0.324 -3.614 10.707 1.00 95.12 104 GLU A O 1
ATOM 799 N N . VAL A 1 105 ? 1.765 -4.216 11.288 1.00 96.81 105 VAL A N 1
ATOM 800 C CA . VAL A 1 105 ? 2.084 -4.928 10.049 1.00 96.81 105 VAL A CA 1
ATOM 801 C C . VAL A 1 105 ? 2.600 -6.317 10.388 1.00 96.81 105 VAL A C 1
ATOM 803 O O . VAL A 1 105 ? 3.578 -6.473 11.113 1.00 96.81 105 VAL A O 1
ATOM 806 N N . VAL A 1 106 ? 1.934 -7.335 9.846 1.00 96.94 106 VAL A N 1
ATOM 807 C CA . VAL A 1 106 ? 2.334 -8.738 9.984 1.00 96.94 106 VAL A CA 1
ATOM 808 C C . VAL A 1 106 ? 2.430 -9.351 8.599 1.00 96.94 106 VAL A C 1
ATOM 810 O O . VAL A 1 106 ? 1.409 -9.556 7.940 1.00 96.94 106 VAL A O 1
ATOM 813 N N . CYS A 1 107 ? 3.650 -9.648 8.161 1.00 96.75 107 CYS A N 1
ATOM 814 C CA . CYS A 1 107 ? 3.906 -10.280 6.875 1.00 96.75 107 CYS A CA 1
ATOM 815 C C . CYS A 1 107 ? 4.238 -11.766 7.028 1.00 96.75 107 CYS A C 1
ATOM 817 O O . CYS A 1 107 ? 5.054 -12.172 7.852 1.00 96.75 107 CYS A O 1
ATOM 819 N N . GLU A 1 108 ? 3.624 -12.577 6.178 1.00 96.44 108 GLU A N 1
ATOM 820 C CA . GLU A 1 108 ? 3.867 -13.998 6.014 1.00 96.44 108 GLU A CA 1
ATOM 821 C C . GLU A 1 108 ? 4.466 -14.219 4.626 1.00 96.44 108 GLU A C 1
ATOM 823 O O . GLU A 1 108 ? 3.921 -13.765 3.617 1.00 96.44 108 GLU A O 1
ATOM 828 N N . ASN A 1 109 ? 5.582 -14.950 4.569 1.00 94.94 109 ASN A N 1
ATOM 829 C CA . ASN A 1 109 ? 6.190 -15.370 3.307 1.00 94.94 109 ASN A CA 1
ATOM 830 C C . ASN A 1 109 ? 6.526 -14.201 2.352 1.00 94.94 109 ASN A C 1
ATOM 832 O O . ASN A 1 109 ? 6.334 -14.324 1.145 1.00 94.94 109 ASN A O 1
ATOM 836 N N . LEU A 1 110 ? 7.034 -13.074 2.881 1.00 94.44 110 LEU A N 1
ATOM 837 C CA . LEU A 1 110 ? 7.310 -11.849 2.103 1.00 94.44 110 LEU A CA 1
ATOM 838 C C . LEU A 1 110 ? 8.185 -12.092 0.853 1.00 94.44 110 LEU A C 1
ATOM 840 O O . LEU A 1 110 ? 8.051 -11.393 -0.147 1.00 94.44 110 LEU A O 1
ATOM 844 N N . TRP A 1 111 ? 9.044 -13.113 0.909 1.00 94.00 111 TRP A N 1
ATOM 845 C CA . TRP A 1 111 ? 9.998 -13.484 -0.141 1.00 94.00 111 TRP A CA 1
ATOM 846 C C . TRP A 1 111 ? 9.611 -14.736 -0.939 1.00 94.00 111 TRP A C 1
ATOM 848 O O . TRP A 1 111 ? 10.397 -15.191 -1.766 1.00 94.00 111 TRP A O 1
ATOM 858 N N . GLY A 1 112 ? 8.458 -15.346 -0.658 1.00 93.31 112 GLY A N 1
ATOM 859 C CA . GLY A 1 112 ? 7.987 -16.512 -1.405 1.00 93.31 112 GLY A CA 1
ATOM 860 C C . GLY A 1 112 ? 7.119 -16.132 -2.602 1.00 93.31 112 GLY A C 1
ATOM 861 O O . GLY A 1 112 ? 6.910 -14.960 -2.888 1.00 93.31 112 GLY A O 1
ATOM 862 N N . ASP A 1 113 ? 6.557 -17.133 -3.282 1.00 91.06 113 ASP A N 1
ATOM 863 C CA . ASP A 1 113 ? 5.786 -16.927 -4.522 1.00 91.06 113 ASP A CA 1
ATOM 864 C C . ASP A 1 113 ? 4.470 -16.158 -4.322 1.00 91.06 113 ASP A C 1
ATOM 866 O O . ASP A 1 113 ? 3.927 -15.554 -5.253 1.00 91.06 113 ASP A O 1
ATOM 870 N N . THR A 1 114 ? 3.925 -16.207 -3.104 1.00 91.38 114 THR A N 1
ATOM 871 C CA . THR A 1 114 ? 2.681 -15.529 -2.722 1.00 91.38 114 THR A CA 1
ATOM 872 C C . THR A 1 114 ? 2.867 -14.825 -1.382 1.00 91.38 114 THR A C 1
ATOM 874 O O . THR A 1 114 ? 2.466 -15.362 -0.343 1.00 91.38 114 THR A O 1
ATOM 877 N N . PRO A 1 115 ? 3.520 -13.652 -1.380 1.00 94.56 115 PRO A N 1
ATOM 878 C CA . PRO A 1 115 ? 3.643 -12.834 -0.190 1.00 94.56 115 PRO A CA 1
ATOM 879 C C . PRO A 1 115 ? 2.276 -12.407 0.331 1.00 94.56 115 PRO A C 1
ATOM 881 O O . PRO A 1 115 ? 1.333 -12.174 -0.437 1.00 94.56 115 PRO A O 1
ATOM 884 N N . ARG A 1 116 ? 2.175 -12.285 1.653 1.00 95.44 116 ARG A N 1
ATOM 885 C CA . ARG A 1 116 ? 0.967 -11.826 2.328 1.00 95.44 116 ARG A CA 1
ATOM 886 C C . ARG A 1 116 ? 1.334 -10.880 3.459 1.00 95.44 116 ARG A C 1
ATOM 888 O O . ARG A 1 116 ? 2.154 -11.236 4.289 1.00 95.44 116 ARG A O 1
ATOM 895 N N . CYS A 1 117 ? 0.688 -9.725 3.545 1.00 96.56 117 CYS A N 1
ATOM 896 C CA . CYS A 1 117 ? 0.857 -8.800 4.666 1.00 96.56 117 CYS A CA 1
ATOM 897 C C . CYS A 1 117 ? -0.499 -8.337 5.185 1.00 96.56 117 CYS A C 1
ATOM 899 O O . CYS A 1 117 ? -1.355 -7.908 4.415 1.00 96.56 117 CYS A O 1
ATOM 901 N N . THR A 1 118 ? -0.697 -8.420 6.496 1.00 95.19 118 THR A N 1
ATOM 902 C CA . THR A 1 118 ? -1.864 -7.870 7.186 1.00 95.19 118 THR A CA 1
ATOM 903 C C . THR A 1 118 ? -1.492 -6.537 7.801 1.00 95.19 118 THR A C 1
ATOM 905 O O . THR A 1 118 ? -0.547 -6.469 8.582 1.00 95.19 118 THR A O 1
ATOM 908 N N . VAL A 1 119 ? -2.245 -5.498 7.449 1.00 95.56 119 VAL A N 1
ATOM 909 C CA . VAL A 1 119 ? -2.079 -4.136 7.952 1.00 95.56 119 VAL A CA 1
ATOM 910 C C . VAL A 1 119 ? -3.277 -3.781 8.825 1.00 95.56 119 VAL A C 1
ATOM 912 O O . VAL A 1 119 ? -4.427 -3.884 8.393 1.00 95.56 119 VAL A O 1
ATOM 915 N N . SER A 1 120 ? -3.004 -3.358 10.051 1.00 93.25 120 SER A N 1
ATOM 916 C CA . SER A 1 120 ? -3.972 -2.792 10.988 1.00 93.25 120 SER A CA 1
ATOM 917 C C . SER A 1 120 ? -3.889 -1.262 10.959 1.00 93.25 120 SER A C 1
ATOM 919 O O . SER A 1 120 ? -2.923 -0.685 10.470 1.00 93.25 120 SER A O 1
ATOM 921 N N . GLY A 1 121 ? -4.891 -0.568 11.496 1.00 89.56 121 GLY A N 1
ATOM 922 C CA . GLY A 1 121 ? -4.815 0.898 11.621 1.00 89.56 121 GLY A CA 1
ATOM 923 C C . GLY A 1 121 ? -5.180 1.666 10.349 1.00 89.56 121 GLY A C 1
ATOM 924 O O . GLY A 1 121 ? -5.164 2.895 10.357 1.00 89.56 121 GLY A O 1
ATOM 925 N N . LEU A 1 122 ? -5.551 0.978 9.265 1.00 90.38 122 LEU A N 1
ATOM 926 C CA . LEU A 1 122 ? -6.090 1.630 8.073 1.00 90.38 122 LEU A CA 1
ATOM 927 C C . LEU A 1 122 ? -7.519 2.098 8.369 1.00 90.38 122 LEU A C 1
ATOM 929 O O . LEU A 1 122 ? -8.400 1.300 8.699 1.00 90.38 122 LEU A O 1
ATOM 933 N N . THR A 1 123 ? -7.744 3.410 8.298 1.00 86.81 123 THR A N 1
ATOM 934 C CA . THR A 1 123 ? -9.029 4.028 8.641 1.00 86.81 123 THR A CA 1
ATOM 935 C C . THR A 1 123 ? -9.570 4.868 7.491 1.00 86.81 123 THR A C 1
ATOM 937 O O . THR A 1 123 ? -8.829 5.544 6.785 1.00 86.81 123 THR A O 1
ATOM 940 N N . GLY A 1 124 ? -10.895 4.829 7.327 1.00 87.00 124 GLY A N 1
ATOM 941 C CA . GLY A 1 124 ? -11.609 5.585 6.301 1.00 87.00 124 GLY A CA 1
ATOM 942 C C . GLY A 1 124 ? -11.648 4.914 4.921 1.00 87.00 124 GLY A C 1
ATOM 943 O O . GLY A 1 124 ? -11.161 3.797 4.753 1.00 87.00 124 GLY A O 1
ATOM 944 N N . PRO A 1 125 ? -12.293 5.575 3.942 1.00 92.06 125 PRO A N 1
ATOM 945 C CA . PRO A 1 125 ? -12.215 5.177 2.545 1.00 92.06 125 PRO A CA 1
ATOM 946 C C . PRO A 1 125 ? -10.803 5.439 2.014 1.00 92.06 125 PRO A C 1
ATOM 948 O O . PRO A 1 125 ? -10.351 6.585 2.023 1.00 92.06 125 PRO A O 1
ATOM 951 N N . LEU A 1 126 ? -10.130 4.401 1.527 1.00 95.75 126 LEU A N 1
ATOM 952 C CA . LEU A 1 126 ? -8.764 4.505 1.019 1.00 95.75 126 LEU A CA 1
ATOM 953 C C . LEU A 1 126 ? -8.670 3.993 -0.412 1.00 95.75 126 LEU A C 1
ATOM 955 O O . LEU A 1 126 ? -9.259 2.977 -0.766 1.00 95.75 126 LEU A O 1
ATOM 959 N N . TYR A 1 127 ? -7.886 4.685 -1.222 1.00 96.19 127 TYR A N 1
ATOM 960 C CA . TYR A 1 127 ? -7.376 4.189 -2.489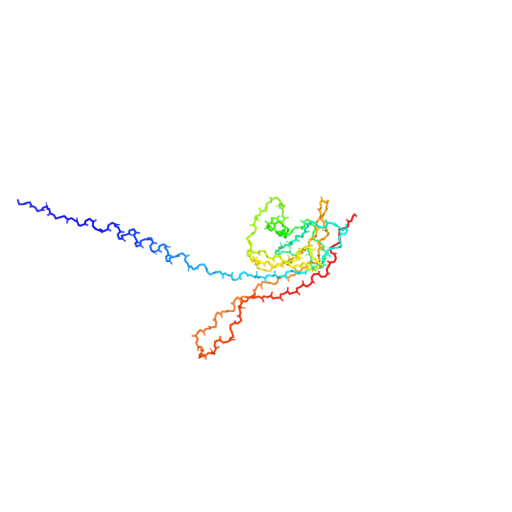 1.00 96.19 127 TYR A CA 1
ATOM 961 C C . TYR A 1 127 ? -5.972 3.670 -2.251 1.00 96.19 127 TYR A C 1
ATOM 963 O O . TYR A 1 127 ? -5.168 4.379 -1.647 1.00 96.19 127 TYR A O 1
ATOM 971 N N . VAL A 1 128 ? -5.689 2.449 -2.692 1.00 96.56 128 VAL A N 1
ATOM 972 C CA . VAL A 1 128 ? -4.414 1.781 -2.427 1.00 96.56 128 VAL A CA 1
ATOM 973 C C . VAL A 1 128 ? -3.799 1.218 -3.696 1.00 96.56 128 VAL A C 1
ATOM 975 O O . VAL A 1 128 ? -4.504 0.715 -4.569 1.00 96.56 128 VAL A O 1
ATOM 978 N N . ALA A 1 129 ? -2.479 1.276 -3.788 1.00 96.38 129 ALA A N 1
ATOM 979 C CA . ALA A 1 129 ? -1.699 0.652 -4.848 1.00 96.38 129 ALA A CA 1
ATOM 980 C C . ALA A 1 129 ? -0.379 0.140 -4.271 1.00 96.38 129 ALA A C 1
ATOM 982 O O . ALA A 1 129 ? 0.051 0.571 -3.204 1.00 96.38 129 ALA A O 1
ATOM 983 N N . MET A 1 130 ? 0.271 -0.782 -4.971 1.00 96.88 130 MET A N 1
ATOM 984 C CA . MET A 1 130 ? 1.551 -1.340 -4.546 1.00 96.88 130 MET A CA 1
ATOM 985 C C . MET A 1 130 ? 2.628 -1.140 -5.600 1.00 96.88 130 MET A C 1
ATOM 987 O O . MET A 1 130 ? 2.324 -1.050 -6.789 1.00 96.88 130 MET A O 1
ATOM 991 N N . THR A 1 131 ? 3.877 -1.128 -5.162 1.00 95.88 131 THR A N 1
ATOM 992 C CA . THR A 1 131 ? 5.069 -1.203 -6.014 1.00 95.88 131 THR A CA 1
ATOM 993 C C . THR A 1 131 ? 6.003 -2.296 -5.494 1.00 95.88 131 THR A C 1
ATOM 995 O O . THR A 1 131 ? 5.896 -2.741 -4.345 1.00 95.88 131 THR A O 1
ATOM 998 N N . ALA A 1 132 ? 6.928 -2.723 -6.348 1.00 95.81 132 ALA A N 1
ATOM 999 C CA . ALA A 1 132 ? 8.129 -3.449 -5.958 1.00 95.81 132 ALA A CA 1
ATOM 1000 C C . ALA A 1 132 ? 9.343 -2.557 -6.221 1.00 95.81 132 ALA A C 1
ATOM 1002 O O . ALA A 1 132 ? 9.350 -1.803 -7.195 1.00 95.81 132 ALA A O 1
ATOM 1003 N N . TYR A 1 133 ? 10.386 -2.667 -5.404 1.00 95.50 133 TYR A N 1
ATOM 1004 C CA . TYR A 1 133 ? 11.637 -1.949 -5.636 1.00 95.50 133 TYR A CA 1
ATOM 1005 C C . TYR A 1 133 ? 12.852 -2.864 -5.499 1.00 95.50 133 TYR A C 1
ATOM 1007 O O . TYR A 1 133 ? 12.830 -3.877 -4.797 1.00 95.50 133 TYR A O 1
ATOM 1015 N N . ASN A 1 134 ? 13.930 -2.495 -6.185 1.00 95.56 134 ASN A N 1
ATOM 1016 C CA . ASN A 1 134 ? 15.260 -3.069 -6.019 1.00 95.56 134 ASN A CA 1
ATOM 1017 C C . ASN A 1 134 ? 16.280 -1.958 -5.713 1.00 95.56 134 ASN A C 1
ATOM 1019 O O . ASN A 1 134 ? 15.909 -0.824 -5.416 1.00 95.56 134 ASN A O 1
ATOM 1023 N N . ALA A 1 135 ? 17.576 -2.273 -5.760 1.00 95.12 135 ALA A N 1
ATOM 1024 C CA . ALA A 1 135 ? 18.630 -1.310 -5.432 1.00 95.12 135 ALA A CA 1
ATOM 1025 C C . ALA A 1 135 ? 18.753 -0.148 -6.436 1.00 95.12 135 ALA A C 1
ATOM 1027 O O . ALA A 1 135 ? 19.433 0.835 -6.150 1.00 95.12 135 ALA A O 1
ATOM 1028 N N . GLN A 1 136 ? 18.168 -0.273 -7.627 1.00 95.06 136 GLN A N 1
ATOM 1029 C CA . GLN A 1 136 ? 18.323 0.690 -8.713 1.00 95.06 136 GLN A CA 1
ATOM 1030 C C . GLN A 1 136 ? 17.046 1.482 -8.970 1.00 95.06 136 GLN A C 1
ATOM 1032 O O . GLN A 1 136 ? 17.121 2.650 -9.348 1.00 95.06 136 GLN A O 1
ATOM 1037 N N . MET A 1 137 ? 15.889 0.841 -8.830 1.00 94.00 137 MET A N 1
ATOM 1038 C CA . MET A 1 137 ? 14.632 1.392 -9.304 1.00 94.00 137 MET A CA 1
ATOM 1039 C C . MET A 1 137 ? 13.415 0.822 -8.577 1.00 94.00 137 MET A C 1
ATOM 1041 O O . MET A 1 137 ? 13.463 -0.229 -7.937 1.00 94.00 137 MET A O 1
ATOM 1045 N N . GLU A 1 138 ? 12.301 1.519 -8.755 1.00 94.12 138 GLU A N 1
ATOM 1046 C CA . GLU A 1 138 ? 10.975 1.135 -8.292 1.00 94.12 138 GLU A CA 1
ATOM 1047 C C . GLU A 1 138 ? 10.056 0.905 -9.499 1.00 94.12 138 GLU A C 1
ATOM 1049 O O . GLU A 1 138 ? 10.201 1.555 -10.537 1.00 94.12 138 GLU A O 1
ATOM 1054 N N . SER A 1 139 ? 9.157 -0.072 -9.397 1.00 93.38 139 SER A N 1
ATOM 1055 C CA . SER A 1 139 ? 8.236 -0.436 -10.471 1.00 93.38 139 SER A CA 1
ATOM 1056 C C . SER A 1 139 ? 7.149 0.617 -10.669 1.00 93.38 139 SER A C 1
ATOM 1058 O O . SER A 1 139 ? 6.878 1.443 -9.798 1.00 93.38 139 SER A O 1
ATOM 1060 N N . ASP A 1 140 ? 6.412 0.493 -11.775 1.00 92.62 140 ASP A N 1
ATOM 1061 C CA . ASP A 1 140 ? 5.097 1.121 -11.860 1.00 92.62 140 ASP A CA 1
ATOM 1062 C C . ASP A 1 140 ? 4.183 0.578 -10.744 1.00 92.62 140 ASP A C 1
ATOM 1064 O O . ASP A 1 140 ? 4.289 -0.577 -10.315 1.00 92.62 140 ASP A O 1
ATOM 1068 N N . TYR A 1 141 ? 3.248 1.411 -10.303 1.00 93.69 141 TYR A N 1
ATOM 1069 C CA . TYR A 1 141 ? 2.175 1.024 -9.393 1.00 93.69 141 TYR A CA 1
ATOM 1070 C C . TYR A 1 141 ? 1.267 -0.069 -9.992 1.00 93.69 141 TYR A C 1
ATOM 1072 O O . TYR A 1 141 ? 0.884 0.007 -11.165 1.00 93.69 141 TYR A O 1
ATOM 1080 N N . THR A 1 142 ? 0.789 -0.995 -9.158 1.00 93.50 142 THR A N 1
ATOM 1081 C CA . THR A 1 142 ? -0.306 -1.924 -9.492 1.00 93.50 142 THR A CA 1
ATOM 1082 C C . THR A 1 142 ? -1.616 -1.197 -9.811 1.00 93.50 142 THR A C 1
ATOM 1084 O O . THR A 1 142 ? -1.715 0.027 -9.712 1.00 93.50 142 THR A O 1
ATOM 1087 N N . HIS A 1 143 ? -2.658 -1.942 -10.198 1.00 92.00 143 HIS A N 1
ATOM 1088 C CA . HIS A 1 143 ? -4.017 -1.402 -10.254 1.00 92.00 143 HIS A CA 1
ATOM 1089 C C . HIS A 1 143 ? -4.439 -0.849 -8.889 1.00 92.00 143 HIS A C 1
ATOM 1091 O O . HIS A 1 143 ? -4.186 -1.463 -7.855 1.00 92.00 143 HIS A O 1
ATOM 1097 N N . GLU A 1 144 ? -5.091 0.314 -8.913 1.00 94.94 144 GLU A N 1
ATOM 1098 C CA . GLU A 1 144 ? -5.565 0.954 -7.690 1.00 94.94 144 GLU A CA 1
ATOM 1099 C C . GLU A 1 144 ? -6.820 0.233 -7.195 1.00 94.94 144 GLU A C 1
ATOM 1101 O O . GLU A 1 144 ? -7.730 -0.050 -7.979 1.00 94.94 144 GLU A O 1
ATOM 1106 N N . LEU A 1 145 ? -6.863 -0.063 -5.901 1.00 94.19 145 LEU A N 1
ATOM 1107 C CA . LEU A 1 145 ? -8.000 -0.679 -5.233 1.00 94.19 145 LEU A CA 1
ATOM 1108 C C . LEU A 1 145 ? -8.675 0.342 -4.320 1.00 94.19 145 LEU A C 1
ATOM 1110 O O . LEU A 1 145 ? -8.012 1.203 -3.749 1.00 94.19 145 LEU A O 1
ATOM 1114 N N . TYR A 1 146 ? -9.990 0.221 -4.154 1.00 93.94 146 TYR A N 1
ATOM 1115 C CA . TYR A 1 146 ? -10.756 1.031 -3.213 1.00 93.94 146 TYR A CA 1
ATOM 1116 C C . TYR A 1 146 ? -11.138 0.195 -1.993 1.00 93.94 146 TYR A C 1
ATOM 1118 O O . TYR A 1 146 ? -11.879 -0.782 -2.106 1.00 93.94 146 TYR A O 1
ATOM 1126 N N . LEU A 1 147 ? -10.647 0.600 -0.828 1.00 92.12 147 LEU A N 1
ATOM 1127 C CA . LEU A 1 147 ? -11.013 0.056 0.468 1.00 92.12 147 LEU A CA 1
ATOM 1128 C C . LEU A 1 147 ? -12.145 0.917 1.043 1.00 92.12 147 LEU A C 1
ATOM 1130 O O . LEU A 1 147 ? -11.915 2.088 1.358 1.00 92.12 147 LEU A O 1
ATOM 1134 N N . PRO A 1 148 ? -13.375 0.389 1.173 1.00 89.31 148 PRO A N 1
ATOM 1135 C CA . PRO A 1 148 ? -14.453 1.124 1.814 1.00 89.31 148 PRO A CA 1
ATOM 1136 C C . PRO A 1 148 ? -14.148 1.318 3.308 1.00 89.31 148 PRO A C 1
ATOM 1138 O O . PRO A 1 148 ? -13.393 0.533 3.891 1.00 89.31 148 PRO A O 1
ATOM 1141 N N . PRO A 1 149 ? -14.758 2.323 3.962 1.00 85.38 149 PRO A N 1
ATOM 1142 C CA . PRO A 1 149 ? -14.628 2.464 5.404 1.00 85.38 149 PRO A CA 1
ATOM 1143 C C . PRO A 1 149 ? -15.112 1.179 6.098 1.00 85.38 149 PRO A C 1
ATOM 1145 O O . PRO A 1 149 ? -16.064 0.553 5.610 1.00 85.38 149 PRO A O 1
ATOM 1148 N N . PRO A 1 150 ? -14.509 0.791 7.240 1.00 77.88 150 PRO A N 1
ATOM 1149 C CA . PRO A 1 150 ? -15.006 -0.329 8.023 1.00 77.88 150 PRO A CA 1
ATOM 1150 C C . PRO A 1 150 ? -16.505 -0.143 8.284 1.00 77.88 150 PRO A C 1
ATOM 1152 O O . PRO A 1 150 ? -16.927 0.990 8.553 1.00 77.88 150 PRO A O 1
ATOM 1155 N N . PRO A 1 151 ? -17.325 -1.207 8.204 1.00 73.88 151 PRO A N 1
ATOM 1156 C CA . PRO A 1 151 ? -18.726 -1.092 8.574 1.00 73.88 151 PRO A CA 1
ATOM 1157 C C . PRO A 1 151 ? -18.782 -0.505 9.982 1.00 73.88 151 PRO A C 1
ATOM 1159 O O . PRO A 1 151 ? -18.081 -0.989 10.875 1.00 73.88 151 PRO A O 1
ATOM 1162 N N . ALA A 1 152 ? -19.566 0.565 10.160 1.00 72.88 152 ALA A N 1
ATOM 1163 C CA . ALA A 1 152 ? -19.758 1.172 11.470 1.00 72.88 152 ALA A CA 1
ATOM 1164 C C . ALA A 1 152 ? -20.062 0.042 12.449 1.00 72.88 152 ALA A C 1
ATOM 1166 O O . ALA A 1 152 ? -20.964 -0.754 12.172 1.00 72.88 152 ALA A O 1
ATOM 1167 N N . ALA A 1 153 ? -19.253 -0.077 13.511 1.00 66.00 153 ALA A N 1
ATOM 1168 C CA . ALA A 1 153 ? -19.383 -1.153 14.481 1.00 66.00 153 ALA A CA 1
ATOM 1169 C C . ALA A 1 153 ? -20.866 -1.284 14.818 1.00 66.00 153 ALA A C 1
ATOM 1171 O O . ALA A 1 153 ? -21.466 -0.316 15.298 1.00 66.00 153 ALA A O 1
ATOM 1172 N N . ALA A 1 154 ? -21.469 -2.420 14.446 1.00 57.78 154 ALA A N 1
ATOM 1173 C CA . ALA A 1 154 ? -22.888 -2.635 14.663 1.00 57.78 154 ALA A CA 1
ATOM 1174 C C . ALA A 1 154 ? -23.149 -2.291 16.125 1.00 57.78 154 ALA A C 1
ATOM 1176 O O . ALA A 1 154 ? -22.430 -2.787 17.000 1.00 57.78 154 ALA A O 1
ATOM 1177 N N . SER A 1 155 ? -24.086 -1.370 16.372 1.00 59.34 155 SER A N 1
ATOM 1178 C CA . SER A 1 155 ? -24.402 -0.945 17.730 1.00 59.34 155 SER A CA 1
ATOM 1179 C C . SER A 1 155 ? -24.549 -2.208 18.575 1.00 59.34 155 SER A C 1
ATOM 1181 O O . SER A 1 155 ? -25.206 -3.144 18.101 1.00 59.34 155 SER A O 1
ATOM 1183 N N . PRO A 1 156 ? -23.895 -2.294 19.750 1.00 64.50 156 PRO A N 1
ATOM 1184 C CA . PRO A 1 156 ? -23.960 -3.498 20.560 1.00 64.50 156 PRO A CA 1
ATOM 1185 C C . PRO A 1 156 ? -25.432 -3.897 20.680 1.00 64.50 156 PRO A C 1
ATOM 1187 O O . PRO A 1 156 ? -26.262 -3.010 20.919 1.00 64.50 156 PRO A O 1
ATOM 1190 N N . PRO A 1 157 ? -25.785 -5.173 20.432 1.00 61.28 157 PRO A N 1
ATOM 1191 C CA . PRO A 1 157 ? -27.171 -5.598 20.499 1.00 61.28 157 PRO A CA 1
ATOM 1192 C C . PRO A 1 157 ? -27.709 -5.149 21.851 1.00 61.28 157 PRO A C 1
ATOM 1194 O O . PRO A 1 157 ? -27.116 -5.467 22.884 1.00 61.28 157 PRO A O 1
ATOM 1197 N N . VAL A 1 158 ? -28.770 -4.335 21.828 1.00 74.00 158 VAL A N 1
ATOM 1198 C CA . VAL A 1 158 ? -29.429 -3.835 23.037 1.00 74.00 158 VAL A CA 1
ATOM 1199 C C . VAL A 1 158 ? -29.628 -5.037 23.950 1.00 74.00 158 VAL A C 1
ATOM 1201 O O . VAL A 1 158 ? -30.282 -6.005 23.560 1.00 74.00 158 VAL A O 1
ATOM 1204 N N . ALA A 1 159 ? -28.978 -5.012 25.115 1.00 62.41 159 ALA A N 1
ATOM 1205 C CA . ALA A 1 159 ? -28.924 -6.114 26.065 1.00 62.41 159 ALA A CA 1
ATOM 1206 C C . ALA A 1 159 ? -30.315 -6.357 26.679 1.00 62.41 159 ALA A C 1
ATOM 1208 O O . ALA A 1 159 ? -30.594 -5.958 27.803 1.00 62.41 159 ALA A O 1
ATOM 1209 N N . GLY A 1 160 ? -31.216 -6.957 25.903 1.00 61.78 160 GLY A N 1
ATOM 1210 C CA . GLY A 1 160 ? -32.619 -7.159 26.260 1.00 61.78 160 GLY A CA 1
ATOM 1211 C C . GLY A 1 160 ? -33.240 -8.426 25.671 1.00 61.78 160 GLY A C 1
ATOM 1212 O O . GLY A 1 160 ? -34.459 -8.562 25.697 1.00 61.78 160 GLY A O 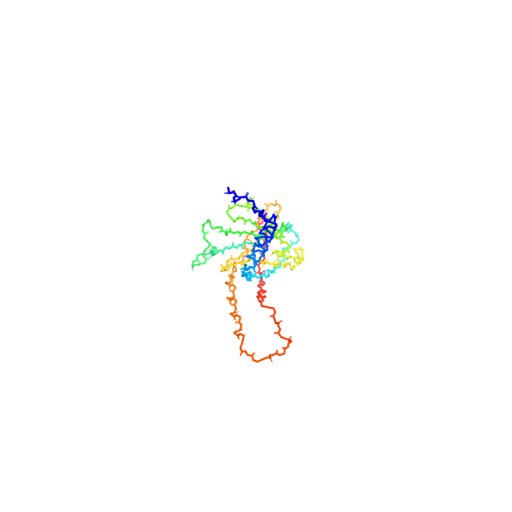1
ATOM 1213 N N . GLY A 1 161 ? -32.435 -9.349 25.134 1.00 63.12 161 GLY A N 1
ATOM 1214 C CA . GLY A 1 161 ? -32.901 -10.631 24.594 1.00 63.12 161 GLY A CA 1
ATOM 1215 C C . GLY A 1 161 ? -32.517 -11.821 25.490 1.00 63.12 161 GLY A C 1
ATOM 1216 O O . GLY A 1 161 ? -31.392 -11.847 25.990 1.00 63.12 161 GLY A O 1
ATOM 1217 N N . PRO A 1 162 ? -33.412 -12.805 25.707 1.00 64.06 162 PRO A N 1
ATOM 1218 C CA . PRO A 1 162 ? -33.180 -13.942 26.599 1.00 64.06 162 PRO A CA 1
ATOM 1219 C C . PRO A 1 162 ? -31.997 -14.819 26.150 1.00 64.06 162 PRO A C 1
ATOM 1221 O O . PRO A 1 162 ? -31.863 -15.135 24.971 1.00 64.06 162 PRO A O 1
ATOM 1224 N N . ASN A 1 163 ? -31.163 -15.200 27.128 1.00 56.84 163 ASN A N 1
ATOM 1225 C CA . ASN A 1 163 ? -30.011 -16.115 27.080 1.00 56.84 163 ASN A CA 1
ATOM 1226 C C . ASN A 1 163 ? -29.937 -17.036 25.845 1.00 56.84 163 ASN A C 1
ATOM 1228 O O . ASN A 1 163 ? -30.541 -18.109 25.824 1.00 56.84 163 ASN A O 1
ATOM 1232 N N . LEU A 1 164 ? -29.115 -16.660 24.861 1.00 58.34 164 LEU A N 1
ATOM 1233 C CA . LEU A 1 164 ? -28.626 -17.589 23.842 1.00 58.34 164 LEU A CA 1
ATOM 1234 C C . LEU A 1 164 ? -27.366 -18.323 24.348 1.00 58.34 164 LEU A C 1
ATOM 1236 O O . LEU A 1 164 ? -26.566 -17.737 25.083 1.00 58.34 164 LEU A O 1
ATOM 1240 N N . PRO A 1 165 ? -27.177 -19.602 23.975 1.00 66.75 165 PRO A N 1
ATOM 1241 C CA . PRO A 1 165 ? -26.080 -20.436 24.458 1.00 66.75 165 PRO A CA 1
ATOM 1242 C C . PRO A 1 165 ? -24.689 -19.951 23.985 1.00 66.75 165 PRO A C 1
ATOM 1244 O O . PRO A 1 165 ? -24.558 -19.392 22.896 1.00 66.75 165 PRO A O 1
ATOM 1247 N N . PRO A 1 166 ? -23.624 -20.202 24.773 1.00 61.88 166 PRO A N 1
ATOM 1248 C CA . PRO A 1 166 ? -22.297 -19.579 24.638 1.00 61.88 166 PRO A CA 1
ATOM 1249 C C . PRO A 1 166 ? -21.430 -19.980 23.420 1.00 61.88 166 PRO A C 1
ATOM 1251 O O . PRO A 1 166 ? -20.251 -19.639 23.392 1.00 61.88 166 PRO A O 1
ATOM 1254 N N . SER A 1 167 ? -21.956 -20.647 22.389 1.00 54.91 167 SER A N 1
ATOM 1255 C CA . SER A 1 167 ? -21.127 -21.235 21.313 1.00 54.91 167 SER A CA 1
ATOM 1256 C C . SER A 1 167 ? -20.980 -20.419 20.019 1.00 54.91 167 SER A C 1
ATOM 1258 O O . SER A 1 167 ? -20.428 -20.940 19.058 1.00 54.91 167 SER A O 1
ATOM 1260 N N . ALA A 1 168 ? -21.414 -19.155 19.956 1.00 47.31 168 ALA A N 1
ATOM 1261 C CA . ALA A 1 168 ? -21.374 -18.385 18.701 1.00 47.31 168 ALA A CA 1
ATOM 1262 C C . ALA A 1 168 ? -20.887 -16.929 18.847 1.00 47.31 168 ALA A C 1
ATOM 1264 O O . ALA A 1 168 ? -21.498 -16.008 18.310 1.00 47.31 168 ALA A O 1
ATOM 1265 N N . ARG A 1 169 ? -19.776 -16.685 19.559 1.00 49.97 169 ARG A N 1
ATOM 1266 C CA . ARG A 1 169 ? -19.051 -15.405 19.425 1.00 49.97 169 ARG A CA 1
ATOM 1267 C C . ARG A 1 169 ? -18.096 -15.485 18.238 1.00 49.97 169 ARG A C 1
ATOM 1269 O O . ARG A 1 169 ? -16.964 -15.928 18.383 1.00 49.97 169 ARG A O 1
ATOM 1276 N N . ILE A 1 170 ? -18.561 -15.050 17.071 1.00 48.72 170 ILE A N 1
ATOM 1277 C CA . ILE A 1 170 ? -17.676 -14.686 15.960 1.00 48.72 170 ILE A CA 1
ATOM 1278 C C . ILE A 1 170 ? -16.978 -13.375 16.369 1.00 48.72 170 ILE A C 1
ATOM 1280 O O . ILE A 1 170 ? -17.682 -12.445 16.777 1.00 48.72 170 ILE A O 1
ATOM 1284 N N . PRO A 1 171 ? -15.637 -13.275 16.330 1.00 47.34 171 PRO A N 1
ATOM 1285 C CA . PRO A 1 171 ? -14.954 -12.020 16.618 1.00 47.34 171 PRO A CA 1
ATOM 1286 C C . PRO A 1 171 ? -15.401 -10.946 15.607 1.00 47.34 171 PRO A C 1
ATOM 1288 O O . PRO A 1 171 ? -15.375 -11.194 14.400 1.00 47.34 171 PRO A O 1
ATOM 1291 N N . PRO A 1 172 ? -15.861 -9.769 16.062 1.00 43.88 172 PRO A N 1
ATOM 1292 C CA . PRO A 1 172 ? -16.264 -8.698 15.164 1.00 43.88 172 PRO A CA 1
ATOM 1293 C C . PRO A 1 172 ? -15.036 -8.096 14.471 1.00 43.88 172 PRO A C 1
ATOM 1295 O O . PRO A 1 172 ? -14.095 -7.678 15.139 1.00 43.88 172 PRO A O 1
ATOM 1298 N N . GLY A 1 173 ? -15.080 -7.995 13.139 1.00 47.72 173 GLY A N 1
ATOM 1299 C CA . GLY A 1 173 ? -14.290 -7.004 12.397 1.00 47.72 173 GLY A CA 1
ATOM 1300 C C . GLY A 1 173 ? -13.286 -7.510 11.362 1.00 47.72 173 GLY A C 1
ATOM 1301 O O . GLY A 1 173 ? -12.752 -6.680 10.631 1.00 47.72 173 GLY A O 1
ATOM 1302 N N . THR A 1 174 ? -13.040 -8.815 11.220 1.00 44.06 174 THR A N 1
ATOM 1303 C CA . THR A 1 174 ? -12.131 -9.296 10.165 1.00 44.06 174 THR A CA 1
ATOM 1304 C C . THR A 1 174 ? -12.848 -9.309 8.818 1.00 44.06 174 THR A C 1
ATOM 1306 O O . THR A 1 174 ? -13.480 -10.292 8.426 1.00 44.06 174 THR A O 1
ATOM 1309 N N . VAL A 1 175 ? -12.771 -8.195 8.090 1.00 44.72 175 VAL A N 1
ATOM 1310 C CA . VAL A 1 175 ? -13.097 -8.178 6.664 1.00 44.72 175 VAL A CA 1
ATOM 1311 C C . VAL A 1 175 ? -11.950 -8.893 5.955 1.00 44.72 175 VAL A C 1
ATOM 1313 O O . VAL A 1 175 ? -10.932 -8.292 5.630 1.00 44.72 175 VAL A O 1
ATOM 1316 N N . HIS A 1 176 ? -12.102 -10.199 5.728 1.00 42.06 176 HIS A N 1
ATOM 1317 C CA . HIS A 1 176 ? -11.233 -10.949 4.823 1.00 42.06 176 HIS A CA 1
ATOM 1318 C C . HIS A 1 176 ? -11.511 -10.505 3.384 1.00 42.06 176 HIS A C 1
ATOM 1320 O O . HIS A 1 176 ? -12.130 -11.217 2.595 1.00 42.06 176 HIS A O 1
ATOM 1326 N N . MET A 1 177 ? -11.078 -9.297 3.039 1.00 42.81 177 MET A N 1
ATOM 1327 C CA . MET A 1 177 ? -10.960 -8.888 1.653 1.00 42.81 177 MET A CA 1
ATOM 1328 C C . MET A 1 177 ? -9.672 -9.519 1.123 1.00 42.81 177 MET A C 1
ATOM 1330 O O . MET A 1 177 ? -8.621 -8.891 1.106 1.00 42.81 177 MET A O 1
ATOM 1334 N N . LEU A 1 178 ? -9.745 -10.798 0.740 1.00 46.47 178 LEU A N 1
ATOM 1335 C CA . LEU A 1 178 ? -8.727 -11.436 -0.098 1.00 46.47 178 LEU A CA 1
ATOM 1336 C C . LEU A 1 178 ? -8.843 -10.821 -1.494 1.00 46.47 178 LEU A C 1
ATOM 1338 O O . LEU A 1 178 ? -9.446 -11.397 -2.397 1.00 46.47 178 LEU A O 1
ATOM 1342 N N . GLN A 1 179 ? -8.343 -9.599 -1.649 1.00 48.06 179 GLN A N 1
ATOM 1343 C CA . GLN A 1 179 ? -8.206 -9.006 -2.964 1.00 48.06 179 GLN A CA 1
ATOM 1344 C C . GLN A 1 179 ? -6.877 -9.480 -3.530 1.00 48.06 179 GLN A C 1
ATOM 1346 O O . GLN A 1 179 ? -5.813 -8.982 -3.170 1.00 48.06 179 GLN A O 1
ATOM 1351 N N . GLU A 1 180 ? -6.943 -10.502 -4.380 1.00 45.38 180 GLU A N 1
ATOM 1352 C CA . GLU A 1 180 ? -5.788 -10.950 -5.142 1.00 45.38 180 GLU A CA 1
ATOM 1353 C C . GLU A 1 180 ? -5.399 -9.828 -6.104 1.00 45.38 180 GLU A C 1
ATOM 1355 O O . GLU A 1 180 ? -6.084 -9.550 -7.093 1.00 45.38 180 GLU A O 1
ATOM 1360 N N . VAL A 1 181 ? -4.301 -9.139 -5.791 1.00 49.28 181 VAL A N 1
ATOM 1361 C CA . VAL A 1 181 ? -3.722 -8.147 -6.692 1.00 49.28 181 VAL A CA 1
ATOM 1362 C C . VAL A 1 181 ? -3.005 -8.935 -7.785 1.00 49.28 181 VAL A C 1
ATOM 1364 O O . VAL A 1 181 ? -1.800 -9.176 -7.730 1.00 49.28 181 VAL A O 1
ATOM 1367 N N . TYR A 1 182 ? -3.759 -9.382 -8.789 1.00 44.53 182 TYR A N 1
ATOM 1368 C CA . TYR A 1 182 ? -3.199 -9.933 -10.020 1.00 44.53 182 TYR A CA 1
ATOM 1369 C C . TYR A 1 182 ? -2.667 -8.790 -10.875 1.00 44.53 182 TYR A C 1
ATOM 1371 O O . TYR A 1 182 ? -3.257 -8.372 -11.868 1.00 44.53 182 TYR A O 1
ATOM 1379 N N . SER A 1 183 ? -1.549 -8.216 -10.468 1.00 49.53 183 SER A N 1
ATOM 1380 C CA . SER A 1 183 ? -0.778 -7.346 -11.338 1.00 49.53 183 SER A CA 1
ATOM 1381 C C . SER A 1 183 ? 0.668 -7.751 -11.217 1.00 49.53 183 SER A C 1
ATOM 1383 O O . SER A 1 183 ? 1.232 -7.767 -10.130 1.00 49.53 183 SER A O 1
ATOM 1385 N N . LEU A 1 184 ? 1.231 -8.131 -12.359 1.00 52.78 184 LEU A N 1
ATOM 1386 C CA . LEU A 1 184 ? 2.660 -8.308 -12.511 1.00 52.78 184 LEU A CA 1
ATOM 1387 C C . LEU A 1 184 ? 3.291 -6.934 -12.271 1.00 52.78 184 LEU A C 1
ATOM 1389 O O . LEU A 1 184 ? 3.235 -6.058 -13.132 1.00 52.78 184 LEU A O 1
ATOM 1393 N N . LEU A 1 185 ? 3.825 -6.743 -11.068 1.00 60.19 185 LEU A N 1
ATOM 1394 C CA . LEU A 1 185 ? 4.805 -5.709 -10.786 1.00 60.19 185 LEU A CA 1
ATOM 1395 C C . LEU A 1 185 ? 5.990 -6.046 -11.684 1.00 60.19 185 LEU A C 1
ATOM 1397 O O . LEU A 1 185 ? 6.713 -6.984 -11.401 1.00 60.19 185 LEU A O 1
ATOM 1401 N N . LEU A 1 186 ? 6.133 -5.402 -12.835 1.00 62.78 186 LEU A N 1
ATOM 1402 C CA . LEU A 1 186 ? 7.309 -5.592 -13.683 1.00 62.78 186 LEU A CA 1
ATOM 1403 C C . LEU A 1 186 ? 8.215 -4.391 -13.472 1.00 62.78 186 LEU A C 1
ATOM 1405 O O . LEU A 1 186 ? 7.801 -3.256 -13.719 1.00 62.78 186 LEU A O 1
ATOM 1409 N N . LEU A 1 187 ? 9.449 -4.640 -13.037 1.00 61.88 187 LEU A N 1
ATOM 1410 C CA . LEU A 1 187 ? 10.491 -3.622 -13.066 1.00 61.88 187 LEU A CA 1
ATOM 1411 C C . LEU A 1 187 ? 10.859 -3.393 -14.534 1.00 61.88 187 LEU A C 1
ATOM 1413 O O . LEU A 1 187 ? 11.554 -4.192 -15.162 1.00 61.88 187 LEU A O 1
ATOM 1417 N N . LYS A 1 188 ? 10.320 -2.326 -15.128 1.00 58.69 188 LYS A N 1
ATOM 1418 C CA . LYS A 1 188 ? 10.657 -1.944 -16.502 1.00 58.69 188 LYS A CA 1
ATOM 1419 C C . LYS A 1 188 ? 12.070 -1.361 -16.529 1.00 58.69 188 LYS A C 1
ATOM 1421 O O . LYS A 1 188 ? 12.259 -0.231 -16.097 1.00 58.69 188 LYS A O 1
ATOM 1426 N N . LYS A 1 189 ? 13.028 -2.151 -17.016 1.00 50.88 189 LYS A N 1
ATOM 1427 C CA . LYS A 1 189 ? 14.413 -1.720 -17.272 1.00 50.88 189 LYS A CA 1
ATOM 1428 C C . LYS A 1 189 ? 14.497 -0.538 -18.233 1.00 50.88 189 LYS A C 1
ATOM 1430 O O . LYS A 1 189 ? 13.660 -0.479 -19.163 1.00 50.88 189 LYS A O 1
#

Secondary structure (DSSP, 8-state):
------PPPTTSHHHHHHHHHHHHHHHT-------PEEEEEEEPPPPGGG---EEEEEEESS-SB-TTSPBPTT---SEEEETTTTEEEESS-TT-EEEPPTTTEEEESTTSSS-EEEEEEE-SSEEEEEEEE-SS-BPPP---EEEPPPPP-PPPPPS-S----TT--PPTT-----EEE--------

Radius of gyration: 26.63 Å; chains: 1; bounding box: 52×54×99 Å